Protein AF-A0A6M4B1W9-F1 (afdb_monomer_lite)

Sequence (203 aa):
MKGYKHNLETKNNYSKVRTGRCYKRVKGIIIRPEVSQETIIKLKLHSKSLKIKILGKNSEMIEKFYSIKDVAKFVNISPSSVSKYIKSGKIWNNLYYFKFDSYDIAEDASINLSFPLEGLETNKIKLGDIEGSSPNFNRRADMFEVLAGDKIIYRFKSITKASQYLNISRRTLTMYSKNNKLWKDKFAFNIIKSTHRSTLSSE

Structure (mmCIF, N/CA/C/O backbone):
data_AF-A0A6M4B1W9-F1
#
_entry.id   AF-A0A6M4B1W9-F1
#
loop_
_atom_site.group_PDB
_atom_site.id
_atom_site.type_symbol
_atom_site.label_atom_id
_atom_site.label_alt_id
_atom_site.label_comp_id
_atom_site.label_asym_id
_atom_site.label_entity_id
_atom_site.label_seq_id
_atom_site.pdbx_PDB_ins_code
_atom_site.Cartn_x
_atom_site.Cartn_y
_atom_site.Cartn_z
_atom_site.occupancy
_atom_site.B_iso_or_equiv
_atom_site.auth_seq_id
_atom_site.auth_comp_id
_atom_site.auth_asym_id
_atom_site.auth_atom_id
_atom_site.pdbx_PDB_model_num
ATOM 1 N N . MET A 1 1 ? 32.899 -15.872 36.805 1.00 46.44 1 MET A N 1
ATOM 2 C CA . MET A 1 1 ? 32.485 -16.604 35.584 1.00 46.44 1 MET A CA 1
ATOM 3 C C . MET A 1 1 ? 33.558 -16.417 34.516 1.00 46.44 1 MET A C 1
ATOM 5 O O . MET A 1 1 ? 33.826 -15.281 34.148 1.00 46.44 1 MET A O 1
ATOM 9 N N . LYS A 1 2 ? 34.233 -17.487 34.074 1.00 48.84 2 LYS A N 1
ATOM 10 C CA . LYS A 1 2 ? 35.240 -17.412 32.999 1.00 48.84 2 LYS A CA 1
ATOM 11 C C . LYS A 1 2 ? 34.503 -17.360 31.656 1.00 48.84 2 LYS A C 1
ATOM 13 O O . LYS A 1 2 ? 33.809 -18.310 31.311 1.00 48.84 2 LYS A O 1
ATOM 18 N N . GLY A 1 3 ? 34.597 -16.241 30.940 1.00 54.22 3 GLY A N 1
ATOM 19 C CA . GLY A 1 3 ? 33.988 -16.099 29.616 1.00 54.22 3 GLY A CA 1
ATOM 20 C C . GLY A 1 3 ? 34.593 -17.097 28.626 1.00 54.22 3 GLY A C 1
ATOM 21 O O . GLY A 1 3 ? 35.816 -17.224 28.545 1.00 54.22 3 GLY A O 1
ATOM 22 N N . TYR A 1 4 ? 33.745 -17.810 27.884 1.00 63.59 4 TYR A N 1
ATOM 23 C CA . TYR A 1 4 ? 34.179 -18.718 26.823 1.00 63.59 4 TYR A CA 1
ATOM 24 C C . TYR A 1 4 ? 34.893 -17.921 25.722 1.00 63.59 4 TYR A C 1
ATOM 26 O O . TYR A 1 4 ? 34.292 -17.081 25.051 1.00 63.59 4 TYR A O 1
ATOM 34 N N . LYS A 1 5 ? 36.191 -18.177 25.521 1.00 69.44 5 LYS A N 1
ATOM 35 C CA . LYS A 1 5 ? 36.929 -17.645 24.370 1.00 69.44 5 LYS A CA 1
ATOM 36 C C . LYS A 1 5 ? 36.495 -18.421 23.128 1.00 69.44 5 LYS A C 1
ATOM 38 O O . LYS A 1 5 ? 36.799 -19.601 22.998 1.00 69.44 5 LYS A O 1
ATOM 43 N N . HIS A 1 6 ? 35.777 -17.763 22.221 1.00 67.50 6 HIS A N 1
ATOM 44 C CA . HIS A 1 6 ? 35.416 -18.360 20.936 1.00 67.50 6 HIS A CA 1
ATOM 45 C C . HIS A 1 6 ? 36.663 -18.680 20.103 1.00 67.50 6 HIS A C 1
ATOM 47 O O . HIS A 1 6 ? 37.580 -17.856 20.015 1.00 67.50 6 HIS A O 1
ATOM 53 N N . ASN A 1 7 ? 36.651 -19.853 19.467 1.00 80.25 7 ASN A N 1
ATOM 54 C CA . ASN A 1 7 ? 37.663 -20.287 18.510 1.00 80.25 7 ASN A CA 1
ATOM 55 C C . ASN A 1 7 ? 37.684 -19.341 17.284 1.00 80.25 7 ASN A C 1
ATOM 57 O O . ASN A 1 7 ? 36.689 -18.684 16.955 1.00 80.25 7 ASN A O 1
ATOM 61 N N . LEU A 1 8 ? 38.835 -19.251 16.617 1.00 73.06 8 LEU A N 1
ATOM 62 C CA . LEU A 1 8 ? 39.083 -18.392 15.458 1.00 73.06 8 LEU A CA 1
ATOM 63 C C . LEU A 1 8 ? 38.087 -18.674 14.318 1.00 73.06 8 LEU A C 1
ATOM 65 O O . LEU A 1 8 ? 37.555 -17.747 13.709 1.00 73.06 8 LEU A O 1
ATOM 69 N N . GLU A 1 9 ? 37.754 -19.947 14.101 1.00 69.44 9 GLU A N 1
ATOM 70 C CA . GLU A 1 9 ? 36.729 -20.379 13.142 1.00 69.44 9 GLU A CA 1
ATOM 71 C C . GLU A 1 9 ? 35.339 -19.833 13.469 1.00 69.44 9 GLU A C 1
ATOM 73 O O . GLU A 1 9 ? 34.629 -19.339 12.592 1.00 69.44 9 GLU A O 1
ATOM 78 N N . THR A 1 10 ? 34.950 -19.857 14.745 1.00 70.12 10 THR A N 1
ATOM 79 C CA . THR A 1 10 ? 33.640 -19.357 15.171 1.00 70.12 10 THR A CA 1
ATOM 80 C C . THR A 1 10 ? 33.564 -17.845 14.983 1.00 70.12 10 THR A C 1
ATOM 82 O O . THR A 1 10 ? 32.562 -17.347 14.474 1.00 70.12 10 THR A O 1
ATOM 85 N N . LYS A 1 11 ? 34.641 -17.108 15.295 1.00 69.38 11 LYS A N 1
ATOM 86 C CA . LYS A 1 11 ? 34.734 -15.663 15.010 1.00 69.38 11 LYS A CA 1
ATOM 87 C C . LYS A 1 11 ? 34.577 -15.353 13.517 1.00 69.38 11 LYS A C 1
ATOM 89 O O . LYS A 1 11 ? 33.840 -14.429 13.171 1.00 69.38 11 LYS A O 1
ATOM 94 N N . ASN A 1 12 ? 35.209 -16.141 12.646 1.00 62.69 12 ASN A N 1
ATOM 95 C CA . ASN A 1 12 ? 35.109 -15.983 11.192 1.00 62.69 12 ASN A CA 1
ATOM 96 C C . ASN A 1 12 ? 33.717 -16.319 10.640 1.00 62.69 12 ASN A C 1
ATOM 98 O O . ASN A 1 12 ? 33.284 -15.727 9.653 1.00 62.69 12 ASN A O 1
ATOM 102 N N . ASN A 1 13 ? 32.986 -17.234 11.271 1.00 61.91 13 ASN A N 1
ATOM 103 C CA . ASN A 1 13 ? 31.612 -17.530 10.871 1.00 61.91 13 ASN A CA 1
ATOM 104 C C . ASN A 1 13 ? 30.634 -16.450 11.356 1.00 61.91 13 ASN A C 1
ATOM 106 O O . ASN A 1 13 ? 29.774 -16.022 10.589 1.00 61.91 13 ASN A O 1
ATOM 110 N N . TYR A 1 14 ? 30.807 -15.907 12.565 1.00 57.09 14 TYR A N 1
ATOM 111 C CA . TYR A 1 14 ? 29.973 -14.797 13.046 1.00 57.09 14 TYR A CA 1
ATOM 112 C C . TYR A 1 14 ? 30.167 -13.496 12.254 1.00 57.09 14 TYR A C 1
ATOM 114 O O . TYR A 1 14 ? 29.205 -12.742 12.082 1.00 57.09 14 TYR A O 1
ATOM 122 N N . SER A 1 15 ? 31.370 -13.231 11.731 1.00 57.31 15 SER A N 1
ATOM 123 C CA . SER A 1 15 ? 31.602 -12.067 10.864 1.00 57.31 15 SER A CA 1
ATOM 124 C C . SER A 1 15 ? 30.871 -12.187 9.521 1.00 57.31 15 SER A C 1
ATOM 126 O O . SER A 1 15 ? 30.389 -11.180 9.003 1.00 57.31 15 SER A O 1
ATOM 128 N N . LYS A 1 16 ? 30.689 -13.411 9.004 1.00 55.75 16 LYS A N 1
ATOM 129 C CA . LYS A 1 16 ? 29.913 -13.681 7.781 1.00 55.75 16 LYS A CA 1
ATOM 130 C C . LYS A 1 16 ? 28.399 -13.571 7.983 1.00 55.75 16 LYS A C 1
ATOM 132 O O . LYS A 1 16 ? 27.696 -13.243 7.037 1.00 55.75 16 LYS A O 1
ATOM 137 N N . VAL A 1 17 ? 27.886 -13.807 9.195 1.00 52.00 17 VAL A N 1
ATOM 138 C CA . VAL A 1 17 ? 26.434 -13.772 9.481 1.00 52.00 17 VAL A CA 1
ATOM 139 C C . VAL A 1 17 ? 25.912 -12.343 9.717 1.00 52.00 17 VAL A C 1
ATOM 141 O O . VAL A 1 17 ? 24.717 -12.085 9.584 1.00 52.00 17 VAL A O 1
ATOM 144 N N . ARG A 1 18 ? 26.790 -11.370 10.010 1.00 46.97 18 ARG A N 1
ATOM 145 C CA . ARG A 1 18 ? 26.401 -9.970 10.283 1.00 46.97 18 ARG A CA 1
ATOM 146 C C . ARG A 1 18 ? 26.340 -9.047 9.066 1.00 46.97 18 ARG A C 1
ATOM 148 O O . ARG A 1 18 ? 26.056 -7.861 9.222 1.00 46.97 18 ARG A O 1
ATOM 155 N N . THR A 1 19 ? 26.524 -9.557 7.857 1.00 50.38 19 THR A N 1
ATOM 156 C CA . THR A 1 19 ? 26.236 -8.810 6.628 1.00 50.38 19 THR A CA 1
ATOM 157 C C . THR A 1 19 ? 24.755 -8.934 6.270 1.00 50.38 19 THR A C 1
ATOM 159 O O . THR A 1 19 ? 24.367 -9.494 5.246 1.00 50.38 19 THR A O 1
ATOM 162 N N . GLY A 1 20 ? 23.886 -8.380 7.122 1.00 53.16 20 GLY A N 1
ATOM 163 C CA . GLY A 1 20 ? 22.511 -8.092 6.716 1.00 53.16 20 GLY A CA 1
ATOM 164 C C . GLY A 1 20 ? 22.541 -7.279 5.419 1.00 53.16 20 GLY A C 1
ATOM 165 O O . GLY A 1 20 ? 23.278 -6.301 5.358 1.00 53.16 20 GLY A O 1
ATOM 166 N N . ARG A 1 21 ? 21.817 -7.738 4.382 1.00 50.84 21 ARG A N 1
ATOM 167 C CA . ARG A 1 21 ? 21.644 -7.123 3.042 1.00 50.84 21 ARG A CA 1
ATOM 168 C C . ARG A 1 21 ? 22.589 -5.936 2.785 1.00 50.84 21 ARG A C 1
ATOM 170 O O . ARG A 1 21 ? 22.203 -4.780 2.940 1.00 50.84 21 ARG A O 1
ATOM 177 N N . CYS A 1 22 ? 23.841 -6.240 2.438 1.00 45.69 22 CYS A N 1
ATOM 178 C CA . CYS A 1 22 ? 24.885 -5.241 2.241 1.00 45.69 22 CYS A CA 1
ATOM 179 C C . CYS A 1 22 ? 24.486 -4.161 1.228 1.00 45.69 22 CYS A C 1
ATOM 181 O O . CYS A 1 22 ? 24.201 -4.439 0.063 1.00 45.69 22 CYS A O 1
ATOM 183 N N . TYR A 1 23 ? 24.592 -2.916 1.681 1.00 47.88 23 TYR A N 1
ATOM 184 C CA . TYR A 1 23 ? 24.805 -1.730 0.867 1.00 47.88 23 TYR A CA 1
ATOM 185 C C . TYR A 1 23 ? 25.977 -1.983 -0.092 1.00 47.88 23 TYR A C 1
ATOM 187 O O . TYR A 1 23 ? 27.114 -2.173 0.346 1.00 47.88 23 TYR A O 1
ATOM 195 N N . LYS A 1 24 ? 25.741 -1.974 -1.408 1.00 47.16 24 LYS A N 1
ATOM 196 C CA . LYS A 1 24 ? 26.849 -1.838 -2.360 1.00 47.16 24 LYS A CA 1
ATOM 197 C C . LYS A 1 24 ? 27.358 -0.403 -2.246 1.00 47.16 24 LYS A C 1
ATOM 199 O O . LYS A 1 24 ? 26.687 0.520 -2.695 1.00 47.16 24 LYS A O 1
ATOM 204 N N . ARG A 1 25 ? 28.541 -0.210 -1.654 1.00 41.50 25 ARG A N 1
ATOM 205 C CA . ARG A 1 25 ? 29.296 1.043 -1.792 1.00 41.50 25 ARG A CA 1
ATOM 206 C C . ARG A 1 25 ? 29.756 1.155 -3.245 1.00 41.50 25 ARG A C 1
ATOM 208 O O . ARG A 1 25 ? 30.835 0.696 -3.600 1.00 41.50 25 ARG A O 1
ATOM 215 N N . VAL A 1 26 ? 28.923 1.741 -4.094 1.00 49.69 26 VAL A N 1
ATOM 216 C CA . VAL A 1 26 ? 29.373 2.283 -5.377 1.00 49.69 26 VAL A CA 1
ATOM 217 C C . VAL A 1 26 ? 29.906 3.678 -5.062 1.00 49.69 26 VAL A C 1
ATOM 219 O O . VAL A 1 26 ? 29.171 4.477 -4.492 1.00 49.69 26 VAL A O 1
ATOM 222 N N . LYS A 1 27 ? 31.203 3.911 -5.317 1.00 45.44 27 LYS A N 1
ATOM 223 C CA . LYS A 1 27 ? 31.963 5.169 -5.133 1.00 45.44 27 LYS A CA 1
ATOM 224 C C . LYS A 1 27 ? 31.128 6.356 -4.601 1.00 45.44 27 LYS A C 1
ATOM 226 O O . LYS A 1 27 ? 30.523 7.085 -5.375 1.00 45.44 27 LYS A O 1
ATOM 231 N N . GLY A 1 28 ? 31.092 6.526 -3.277 1.00 53.75 28 GLY A N 1
ATOM 232 C CA . GLY A 1 28 ? 30.530 7.714 -2.614 1.00 53.75 28 GLY A CA 1
ATOM 233 C C . GLY A 1 28 ? 29.003 7.796 -2.478 1.00 53.75 28 GLY A C 1
ATOM 234 O O . GLY A 1 28 ? 28.532 8.654 -1.739 1.00 53.75 28 GLY A O 1
ATOM 235 N N . ILE A 1 29 ? 28.219 6.909 -3.099 1.00 43.78 29 ILE A N 1
ATOM 236 C CA . ILE A 1 29 ? 26.750 6.963 -3.036 1.00 43.78 29 ILE A CA 1
ATOM 237 C C . ILE A 1 29 ? 26.233 5.805 -2.179 1.00 43.78 29 ILE A C 1
ATOM 239 O O . ILE A 1 29 ? 26.306 4.632 -2.554 1.00 43.78 29 ILE A O 1
ATOM 243 N N . ILE A 1 30 ? 25.697 6.131 -1.002 1.00 46.19 30 ILE A N 1
ATOM 244 C CA . ILE A 1 30 ? 24.990 5.168 -0.152 1.00 46.19 30 ILE A CA 1
ATOM 245 C C . ILE A 1 30 ? 23.597 4.961 -0.754 1.00 46.19 30 ILE A C 1
ATOM 247 O O . ILE A 1 30 ? 22.664 5.705 -0.460 1.00 46.19 30 ILE A O 1
ATOM 251 N N . ILE A 1 31 ? 23.449 3.945 -1.606 1.00 50.09 31 ILE A N 1
ATOM 252 C CA . ILE A 1 31 ? 22.136 3.539 -2.119 1.00 50.09 31 ILE A CA 1
ATOM 253 C C . ILE A 1 31 ? 21.409 2.806 -0.988 1.00 50.09 31 ILE A C 1
ATOM 255 O O . ILE A 1 31 ? 21.778 1.686 -0.624 1.00 50.09 31 ILE A O 1
ATOM 259 N N . ARG A 1 32 ? 20.397 3.451 -0.398 1.00 52.78 32 ARG A N 1
ATOM 260 C CA . ARG A 1 32 ? 19.503 2.797 0.565 1.00 52.78 32 ARG A CA 1
ATOM 261 C C . ARG A 1 32 ? 18.548 1.876 -0.204 1.00 52.78 32 ARG A C 1
ATOM 263 O O . ARG A 1 32 ? 18.013 2.309 -1.223 1.00 52.78 32 ARG A O 1
ATOM 270 N N . PRO A 1 33 ? 18.336 0.625 0.238 1.00 63.62 33 PRO A N 1
ATOM 271 C CA . PRO A 1 33 ? 17.306 -0.219 -0.352 1.00 63.62 33 PRO A CA 1
ATOM 272 C C . PRO A 1 33 ? 15.931 0.428 -0.159 1.00 63.62 33 PRO A C 1
ATOM 274 O O . PRO A 1 33 ? 15.704 1.129 0.830 1.00 63.62 33 PRO A O 1
ATOM 277 N N . GLU A 1 34 ? 15.016 0.168 -1.090 1.00 69.62 34 GLU A N 1
ATOM 278 C CA . GLU A 1 34 ? 13.625 0.594 -0.956 1.00 69.62 34 GLU A CA 1
ATOM 279 C C . GLU A 1 34 ? 13.035 0.046 0.350 1.00 69.62 34 GLU A C 1
ATOM 281 O O . GLU A 1 34 ? 13.163 -1.139 0.682 1.00 69.62 34 GLU A O 1
ATOM 286 N N . VAL A 1 35 ? 12.428 0.939 1.131 1.00 71.38 35 VAL A N 1
ATOM 287 C CA . VAL A 1 35 ? 11.809 0.591 2.409 1.00 71.38 35 VAL A CA 1
ATOM 288 C C . VAL A 1 35 ? 10.526 -0.180 2.111 1.00 71.38 35 VAL A C 1
ATOM 290 O O . VAL A 1 35 ? 9.661 0.312 1.391 1.00 71.38 35 VAL A O 1
ATOM 293 N N . SER A 1 36 ? 10.385 -1.390 2.659 1.00 71.81 36 SER A N 1
ATOM 294 C CA . SER A 1 36 ? 9.178 -2.193 2.429 1.00 71.81 36 SER A CA 1
ATOM 295 C C . SER A 1 36 ? 7.922 -1.476 2.942 1.00 71.81 36 SER A C 1
ATOM 297 O O . SER A 1 36 ? 7.974 -0.788 3.967 1.00 71.81 36 SER A O 1
ATOM 299 N N . GLN A 1 37 ? 6.778 -1.673 2.278 1.00 63.00 37 GLN A N 1
ATOM 300 C CA . GLN A 1 37 ? 5.497 -1.093 2.710 1.00 63.00 37 GLN A CA 1
ATOM 301 C C . GLN A 1 37 ? 5.159 -1.468 4.162 1.00 63.00 37 GLN A C 1
ATOM 303 O O . GLN A 1 37 ? 4.707 -0.625 4.934 1.00 63.00 37 GLN A O 1
ATOM 308 N N . GLU A 1 38 ? 5.470 -2.697 4.578 1.00 60.50 38 GLU A N 1
ATOM 309 C CA . GLU A 1 38 ? 5.307 -3.145 5.964 1.00 60.50 38 GLU A CA 1
ATOM 310 C C . GLU A 1 38 ? 6.158 -2.339 6.951 1.00 60.50 38 GLU A C 1
ATOM 312 O O . GLU A 1 38 ? 5.703 -2.017 8.049 1.00 60.50 38 GLU A O 1
ATOM 317 N N . THR A 1 39 ? 7.396 -2.004 6.577 1.00 67.94 39 THR A N 1
ATOM 318 C CA . THR A 1 39 ? 8.291 -1.176 7.396 1.00 67.94 39 THR A CA 1
ATOM 319 C C . THR A 1 39 ? 7.763 0.249 7.504 1.00 67.94 39 THR A C 1
ATOM 321 O O . THR A 1 39 ? 7.771 0.807 8.598 1.00 67.94 39 THR A O 1
ATOM 324 N N . ILE A 1 40 ? 7.247 0.815 6.409 1.00 67.62 40 ILE A N 1
ATOM 325 C CA . ILE A 1 40 ? 6.610 2.139 6.416 1.00 67.62 40 ILE A CA 1
ATOM 326 C C . ILE A 1 40 ? 5.399 2.129 7.354 1.00 67.62 40 ILE A C 1
ATOM 328 O O . ILE A 1 40 ? 5.278 3.012 8.197 1.00 67.62 40 ILE A O 1
ATOM 332 N N . ILE A 1 41 ? 4.543 1.106 7.274 1.00 63.44 41 ILE A N 1
ATOM 333 C CA . ILE A 1 41 ? 3.383 0.955 8.163 1.00 63.44 41 ILE A CA 1
ATOM 334 C C . ILE A 1 41 ? 3.833 0.818 9.622 1.00 63.44 41 ILE A C 1
ATOM 336 O O . ILE A 1 41 ? 3.288 1.500 10.481 1.00 63.44 41 ILE A O 1
ATOM 340 N N . LYS A 1 42 ? 4.847 -0.003 9.923 1.00 66.19 42 LYS A N 1
ATOM 341 C CA . LYS A 1 42 ? 5.395 -0.141 11.286 1.00 66.19 42 LYS A CA 1
ATOM 342 C C . LYS A 1 42 ? 5.950 1.181 11.823 1.00 66.19 42 LYS A C 1
ATOM 344 O O . LYS A 1 42 ? 5.650 1.536 12.956 1.00 66.19 42 LYS A O 1
ATOM 349 N N . LEU A 1 43 ? 6.715 1.925 11.025 1.00 66.94 43 LEU A N 1
ATOM 350 C CA . LEU A 1 43 ? 7.246 3.236 11.418 1.00 66.94 43 LEU A CA 1
ATOM 351 C C . LEU A 1 43 ? 6.125 4.256 11.635 1.00 66.94 43 LEU A C 1
ATOM 353 O O . LEU A 1 43 ? 6.137 4.964 12.639 1.00 66.94 43 LEU A O 1
ATOM 357 N N . LYS A 1 44 ? 5.119 4.277 10.751 1.00 66.00 44 LYS A N 1
ATOM 358 C CA . LYS A 1 44 ? 3.924 5.112 10.915 1.00 66.00 44 LYS A CA 1
ATOM 359 C C . LYS A 1 44 ? 3.170 4.743 12.194 1.00 66.00 44 LYS A C 1
ATOM 361 O O . LYS A 1 44 ? 2.835 5.640 12.954 1.00 66.00 44 LYS A O 1
ATOM 366 N N . LEU A 1 45 ? 3.005 3.453 12.503 1.00 62.75 45 LEU A N 1
ATOM 367 C CA . LEU A 1 45 ? 2.387 2.969 13.750 1.00 62.75 45 LEU A CA 1
ATOM 368 C C . LEU A 1 45 ? 3.091 3.457 15.026 1.00 62.75 45 LEU A C 1
ATOM 370 O O . LEU A 1 45 ? 2.448 3.561 16.067 1.00 62.75 45 LEU A O 1
ATOM 374 N N . HIS A 1 46 ? 4.389 3.760 14.951 1.00 62.16 46 HIS A N 1
ATOM 375 C CA . HIS A 1 46 ? 5.167 4.313 16.061 1.00 62.16 46 HIS A CA 1
ATOM 376 C C . HIS A 1 46 ? 5.219 5.849 16.080 1.00 62.16 46 HIS A C 1
ATOM 378 O O . HIS A 1 46 ? 5.705 6.424 17.055 1.00 62.16 46 HIS A O 1
ATOM 384 N N . SER A 1 47 ? 4.730 6.525 15.036 1.00 65.94 47 SER A N 1
ATOM 385 C CA . SER A 1 47 ? 4.671 7.985 15.003 1.00 65.94 47 SER A CA 1
ATOM 386 C C . SER A 1 47 ? 3.564 8.495 15.933 1.00 65.94 47 SER A C 1
ATOM 388 O O . SER A 1 47 ? 2.432 8.015 15.904 1.00 65.94 47 SER A O 1
ATOM 390 N N . LYS A 1 48 ? 3.896 9.471 16.788 1.00 63.22 48 LYS A N 1
ATOM 391 C CA . LYS A 1 48 ? 2.990 10.040 17.810 1.00 63.22 48 LYS A CA 1
ATOM 392 C C . LYS A 1 48 ? 1.784 10.793 17.220 1.00 63.22 48 LYS A C 1
ATOM 394 O O . LYS A 1 48 ? 0.938 11.263 17.969 1.00 63.22 48 LYS A O 1
ATOM 399 N N . SER A 1 49 ? 1.723 10.944 15.899 1.00 68.50 49 SER A N 1
ATOM 400 C CA . SER A 1 49 ? 0.680 11.678 15.181 1.00 68.50 49 SER A CA 1
ATOM 401 C C . SER A 1 49 ? -0.521 10.818 14.786 1.00 68.50 49 SER A C 1
ATOM 403 O O . SER A 1 49 ? -1.508 11.357 14.287 1.00 68.50 49 SER A O 1
ATOM 405 N N . LEU A 1 50 ? -0.484 9.497 15.002 1.00 74.69 50 LEU A N 1
ATOM 406 C CA . LEU A 1 50 ? -1.611 8.636 14.654 1.00 74.69 50 LEU A CA 1
ATOM 407 C C . LEU A 1 50 ? -2.780 8.819 15.617 1.00 74.69 50 LEU A C 1
ATOM 409 O O . LEU A 1 50 ? -2.778 8.318 16.740 1.00 74.69 50 LEU A O 1
ATOM 413 N N . LYS A 1 51 ? -3.825 9.479 15.126 1.00 88.12 51 LYS A N 1
ATOM 414 C CA . LYS A 1 51 ? -5.102 9.576 15.823 1.00 88.12 51 LYS A CA 1
ATOM 415 C C . LYS A 1 51 ? -5.959 8.352 15.480 1.00 88.12 51 LYS A C 1
ATOM 417 O O . LYS A 1 51 ? -6.065 7.960 14.318 1.00 88.12 51 LYS A O 1
ATOM 422 N N . ILE A 1 52 ? -6.564 7.732 16.484 1.00 90.38 52 ILE A N 1
ATOM 423 C CA . ILE A 1 52 ? -7.436 6.559 16.356 1.00 90.38 52 ILE A CA 1
ATOM 424 C C . ILE A 1 52 ? -8.833 6.975 16.790 1.00 90.38 52 ILE A C 1
ATOM 426 O O . ILE A 1 52 ? -9.001 7.531 17.871 1.00 90.38 52 ILE A O 1
ATOM 430 N N . LYS A 1 53 ? -9.826 6.702 15.950 1.00 93.69 53 LYS A N 1
ATOM 431 C CA . LYS A 1 53 ? -11.242 6.916 16.244 1.00 93.69 53 LYS A CA 1
ATOM 432 C C . LYS A 1 53 ? -11.872 5.591 16.661 1.00 93.69 53 LYS A C 1
ATOM 434 O O . LYS A 1 53 ? -11.676 4.573 15.988 1.00 93.69 53 LYS A O 1
ATOM 439 N N . ILE A 1 54 ? -12.627 5.623 17.753 1.00 94.50 54 ILE A N 1
ATOM 440 C CA . ILE A 1 54 ? -13.543 4.554 18.140 1.00 94.50 54 ILE A CA 1
ATOM 441 C C . ILE A 1 54 ? -14.922 4.924 17.602 1.00 94.50 54 ILE A C 1
ATOM 443 O O . ILE A 1 54 ? -15.440 6.006 17.876 1.00 94.50 54 ILE A O 1
ATOM 447 N N . LEU A 1 55 ? -15.489 4.024 16.810 1.00 93.81 55 LEU A N 1
ATOM 448 C CA . LEU A 1 55 ? -16.810 4.153 16.216 1.00 93.81 55 LEU A CA 1
ATOM 449 C C . LEU A 1 55 ? -17.745 3.134 16.873 1.00 93.81 55 LEU A C 1
ATOM 451 O O . LEU A 1 55 ? -17.339 1.998 17.130 1.00 93.81 55 LEU A O 1
ATOM 455 N N . GLY A 1 56 ? -18.982 3.532 17.146 1.00 92.25 56 GLY A N 1
ATOM 456 C CA . GLY A 1 56 ? -20.036 2.612 17.563 1.00 92.25 56 GLY A CA 1
ATOM 457 C C . GLY A 1 56 ? -20.539 1.755 16.401 1.00 92.25 56 GLY A C 1
ATOM 458 O O . GLY A 1 56 ? -20.154 1.944 15.245 1.00 92.25 56 GLY A O 1
ATOM 459 N N . LYS A 1 57 ? -21.463 0.834 16.691 1.00 90.12 57 LYS A N 1
ATOM 460 C CA . LYS A 1 57 ? -22.113 -0.020 15.679 1.00 90.12 57 LYS A CA 1
ATOM 461 C C . LYS A 1 57 ? -22.779 0.779 14.548 1.00 90.12 57 LYS A C 1
ATOM 463 O O . LYS A 1 57 ? -22.734 0.353 13.399 1.00 90.12 57 LYS A O 1
ATOM 468 N N . ASN A 1 58 ? -23.327 1.952 14.862 1.00 90.69 58 ASN A N 1
ATOM 469 C CA . ASN A 1 58 ? -23.976 2.843 13.894 1.00 90.69 58 ASN A CA 1
ATOM 470 C C . ASN A 1 58 ? -22.981 3.735 13.128 1.00 90.69 58 ASN A C 1
ATOM 472 O O . ASN A 1 58 ? -23.393 4.642 12.417 1.00 90.69 58 ASN A O 1
ATOM 476 N N . SER A 1 59 ? -21.670 3.503 13.264 1.00 86.56 59 SER A N 1
ATOM 477 C CA . SER A 1 59 ? -20.609 4.372 12.724 1.00 86.56 59 SER A CA 1
ATOM 478 C C . SER A 1 59 ? -20.569 5.785 13.321 1.00 86.56 59 SER A C 1
ATOM 480 O O . SER A 1 59 ? -19.903 6.668 12.782 1.00 86.56 59 SER A O 1
ATOM 482 N N . GLU A 1 60 ? -21.228 6.003 14.455 1.00 92.00 60 GLU A N 1
ATOM 483 C CA . GLU A 1 60 ? -21.124 7.238 15.230 1.00 92.00 60 GLU A CA 1
ATOM 484 C C . GLU A 1 60 ? -19.775 7.288 15.953 1.00 92.00 60 GLU A C 1
ATOM 486 O O . GLU A 1 60 ? -19.310 6.284 16.502 1.00 92.00 60 GLU A O 1
ATOM 491 N N . MET A 1 61 ? -19.117 8.448 15.931 1.00 94.00 61 MET A N 1
ATOM 492 C CA . MET A 1 61 ? -17.853 8.641 16.638 1.00 94.00 61 MET A CA 1
ATOM 493 C C . MET A 1 61 ? -18.120 8.719 18.134 1.00 94.00 61 MET A C 1
ATOM 495 O O . MET A 1 61 ? -18.818 9.617 18.586 1.00 94.00 61 MET A O 1
ATOM 499 N N . ILE A 1 62 ? -17.530 7.791 18.882 1.00 94.31 62 ILE A N 1
ATOM 500 C CA . ILE A 1 62 ? -17.621 7.771 20.341 1.00 94.31 62 ILE A CA 1
ATOM 501 C C . ILE A 1 62 ? -16.511 8.648 20.905 1.00 94.31 62 ILE A C 1
ATOM 503 O O . ILE A 1 62 ? -16.766 9.606 21.622 1.00 94.31 62 ILE A O 1
ATOM 507 N N . GLU A 1 63 ? -15.264 8.340 20.541 1.00 94.06 63 GLU A N 1
ATOM 508 C CA . GLU A 1 63 ? -14.106 9.036 21.092 1.00 94.06 63 GLU A CA 1
ATOM 509 C C . GLU A 1 63 ? -12.881 8.910 20.178 1.00 94.06 63 GLU A C 1
ATOM 511 O O . GLU A 1 63 ? -12.814 8.065 19.273 1.00 94.06 63 GLU A O 1
ATOM 516 N N . LYS A 1 64 ? -11.896 9.781 20.406 1.00 93.75 64 LYS A N 1
ATOM 517 C CA . LYS A 1 64 ? -10.669 9.878 19.623 1.00 93.75 64 LYS A CA 1
ATOM 518 C C . LYS A 1 64 ? -9.449 9.894 20.534 1.00 93.75 64 LYS A C 1
ATOM 520 O O . LYS A 1 64 ? -9.359 10.694 21.455 1.00 93.75 64 LYS A O 1
ATOM 525 N N . PHE A 1 65 ? -8.471 9.062 20.205 1.00 92.50 65 PHE A N 1
ATOM 526 C CA . PHE A 1 65 ? -7.256 8.868 20.988 1.00 92.50 65 PHE A CA 1
ATOM 527 C C . PHE A 1 65 ? -6.008 9.119 20.145 1.00 92.50 65 PHE A C 1
ATOM 529 O O . PHE A 1 65 ? -6.028 8.961 18.927 1.00 92.50 65 PHE A O 1
ATOM 536 N N . TYR A 1 66 ? -4.897 9.456 20.800 1.00 89.19 66 TYR A N 1
ATOM 537 C CA . TYR A 1 66 ? -3.595 9.687 20.155 1.00 89.19 66 TYR A CA 1
ATOM 538 C C . TYR A 1 66 ? -2.669 8.463 20.202 1.00 89.19 66 TYR A C 1
ATOM 540 O O . TYR A 1 66 ? -1.537 8.504 19.725 1.00 89.19 66 TYR A O 1
ATOM 548 N N . SER A 1 67 ? -3.120 7.367 20.816 1.00 87.69 67 SER A N 1
ATOM 549 C CA . SER A 1 67 ? -2.309 6.172 21.022 1.00 87.69 67 SER A CA 1
ATOM 550 C C . SER A 1 67 ? -3.169 4.920 21.103 1.00 87.69 67 SER A C 1
ATOM 552 O O . SER A 1 67 ? -4.216 4.902 21.749 1.00 87.69 67 SER A O 1
ATOM 554 N N . ILE A 1 68 ? -2.665 3.822 20.529 1.00 90.31 68 ILE A N 1
ATOM 555 C CA . ILE A 1 68 ? -3.260 2.483 20.671 1.00 90.31 68 ILE A CA 1
ATOM 556 C C . ILE A 1 68 ? -3.350 2.088 22.151 1.00 90.31 68 ILE A C 1
ATOM 558 O O . ILE A 1 68 ? -4.279 1.390 22.544 1.00 90.31 68 ILE A O 1
ATOM 562 N N . LYS A 1 69 ? -2.396 2.531 22.983 1.00 91.62 69 LYS A N 1
ATOM 563 C CA . LYS A 1 69 ? -2.393 2.217 24.418 1.00 91.62 69 LYS A CA 1
ATOM 564 C C . LYS A 1 69 ? -3.565 2.862 25.154 1.00 91.62 69 LYS A C 1
ATOM 566 O O . LYS A 1 69 ? -4.078 2.252 26.084 1.00 91.62 69 LYS A O 1
ATOM 571 N N . ASP A 1 70 ? -3.985 4.050 24.738 1.00 92.69 70 ASP A N 1
ATOM 572 C CA . ASP A 1 70 ? -5.075 4.764 25.405 1.00 92.69 70 ASP A CA 1
ATOM 573 C C . ASP A 1 70 ? -6.420 4.145 25.014 1.00 92.69 70 ASP A C 1
ATOM 575 O O . ASP A 1 70 ? -7.225 3.838 25.886 1.00 92.69 70 ASP A O 1
ATOM 579 N N . VAL A 1 71 ? -6.583 3.791 23.733 1.00 93.94 71 VAL A N 1
ATOM 580 C CA . VAL A 1 71 ? -7.713 2.976 23.244 1.00 93.94 71 VAL A CA 1
ATOM 581 C C . VAL A 1 71 ? -7.803 1.647 23.997 1.00 93.94 71 VAL A C 1
ATOM 583 O O . VAL A 1 71 ? -8.868 1.241 24.448 1.00 93.94 71 VAL A O 1
ATOM 586 N N . ALA A 1 72 ? -6.669 0.959 24.143 1.00 94.56 72 ALA A N 1
ATOM 587 C CA . ALA A 1 72 ? -6.575 -0.319 24.839 1.00 94.56 72 ALA A CA 1
ATOM 588 C C . ALA A 1 72 ? -7.022 -0.216 26.305 1.00 94.56 72 ALA A C 1
ATOM 590 O O . ALA A 1 72 ? -7.752 -1.081 26.780 1.00 94.56 72 ALA A O 1
ATOM 591 N N . LYS A 1 73 ? -6.627 0.860 26.999 1.00 95.75 73 LYS A N 1
ATOM 592 C CA . LYS A 1 73 ? -7.061 1.141 28.372 1.00 95.75 73 LYS A CA 1
ATOM 593 C C . LYS A 1 73 ? -8.552 1.451 28.449 1.00 95.75 73 LYS A C 1
ATOM 595 O O . LYS A 1 73 ? -9.222 0.884 29.301 1.00 95.75 73 LYS A O 1
ATOM 600 N N . PHE A 1 74 ? -9.062 2.296 27.552 1.00 95.19 74 PHE A N 1
ATOM 601 C CA . PHE A 1 74 ? -10.478 2.672 27.514 1.00 95.19 74 PHE A CA 1
ATOM 602 C C . PHE A 1 74 ? -11.391 1.452 27.337 1.00 95.19 74 PHE A C 1
ATOM 604 O O . PHE A 1 74 ? -12.401 1.308 28.014 1.00 95.19 74 PHE A O 1
ATOM 611 N N . VAL A 1 75 ? -10.989 0.533 26.459 1.00 93.94 75 VAL A N 1
ATOM 612 C CA . VAL A 1 75 ? -11.776 -0.651 26.093 1.00 93.94 75 VAL A CA 1
ATOM 613 C C . VAL A 1 75 ? -11.421 -1.892 26.933 1.00 93.94 75 VAL A C 1
ATOM 615 O O . VAL A 1 75 ? -12.027 -2.951 26.793 1.00 93.94 75 VAL A O 1
ATOM 618 N N . ASN A 1 76 ? -10.437 -1.772 27.825 1.00 95.44 76 ASN A N 1
ATOM 619 C CA . ASN A 1 76 ? -9.895 -2.858 28.640 1.00 95.44 76 ASN A CA 1
ATOM 620 C C . ASN A 1 76 ? -9.470 -4.101 27.824 1.00 95.44 76 ASN A C 1
ATOM 622 O O . ASN A 1 76 ? -9.798 -5.243 28.146 1.00 95.44 76 ASN A O 1
ATOM 626 N N . ILE A 1 77 ? -8.725 -3.880 26.738 1.00 95.31 77 ILE A N 1
ATOM 627 C CA . ILE A 1 77 ? -8.136 -4.942 25.909 1.00 95.31 77 ILE A CA 1
ATOM 628 C C . ILE A 1 77 ? -6.650 -4.700 25.680 1.00 95.31 77 ILE A C 1
ATOM 630 O O . ILE A 1 77 ? -6.146 -3.597 25.848 1.00 95.31 77 ILE A O 1
ATOM 634 N N . SER A 1 78 ? -5.914 -5.730 25.258 1.00 95.75 78 SER A N 1
ATOM 635 C CA . SER A 1 78 ? -4.488 -5.562 24.973 1.00 95.75 78 SER A CA 1
ATOM 636 C C . SER A 1 78 ? -4.246 -4.638 23.756 1.00 95.75 78 SER A C 1
ATOM 638 O O . SER A 1 78 ? -4.988 -4.708 22.767 1.00 95.75 78 SER A O 1
ATOM 640 N N . PRO A 1 79 ? -3.174 -3.819 23.746 1.00 92.44 79 PRO A N 1
ATOM 641 C CA . PRO A 1 79 ? -2.818 -2.993 22.585 1.00 92.44 79 PRO A CA 1
ATOM 642 C C . PRO A 1 79 ? -2.593 -3.802 21.298 1.00 92.44 79 PRO A C 1
ATOM 644 O O . PRO A 1 79 ? -2.874 -3.328 20.195 1.00 92.44 79 PRO A O 1
ATOM 647 N N . SER A 1 80 ? -2.105 -5.041 21.420 1.00 91.75 80 SER A N 1
ATOM 648 C CA . SER A 1 80 ? -1.937 -5.952 20.283 1.00 91.75 80 SER A CA 1
ATOM 649 C C . SER A 1 80 ? -3.285 -6.388 19.706 1.00 91.75 80 SER A C 1
ATOM 651 O O . SER A 1 80 ? -3.432 -6.412 18.482 1.00 91.75 80 SER A O 1
ATOM 653 N N . SER A 1 81 ? -4.287 -6.648 20.555 1.00 93.81 81 SER A N 1
ATOM 654 C CA . SER A 1 81 ? -5.664 -6.907 20.122 1.00 93.81 81 SER A CA 1
ATOM 655 C C . SER A 1 81 ? -6.242 -5.711 19.372 1.00 93.81 81 SER A C 1
ATOM 657 O O . SER A 1 81 ? -6.739 -5.897 18.264 1.00 93.81 81 SER A O 1
ATOM 659 N N . VAL A 1 82 ? -6.112 -4.488 19.903 1.00 93.12 82 VAL A N 1
ATOM 660 C CA . VAL A 1 82 ? -6.560 -3.262 19.210 1.00 93.12 82 VAL A CA 1
ATOM 661 C C . VAL A 1 82 ? -5.929 -3.173 17.819 1.00 93.12 82 VAL A C 1
ATOM 663 O O . VAL A 1 82 ? -6.634 -3.007 16.828 1.00 93.12 82 VAL A O 1
ATOM 666 N N . SER A 1 83 ? -4.609 -3.367 17.709 1.00 89.75 83 SER A N 1
ATOM 667 C CA . SER A 1 83 ? -3.917 -3.354 16.412 1.00 89.75 83 SER A CA 1
ATOM 668 C C . SER A 1 83 ? -4.452 -4.421 15.448 1.00 89.75 83 SER A C 1
ATOM 670 O O . SER A 1 83 ? -4.622 -4.150 14.258 1.00 89.75 83 SER A O 1
ATOM 672 N N . LYS A 1 84 ? -4.756 -5.628 15.944 1.00 89.62 84 LYS A N 1
ATOM 673 C CA . LYS A 1 84 ? -5.352 -6.712 15.149 1.00 89.62 84 LYS A CA 1
ATOM 674 C C . LYS A 1 84 ? -6.764 -6.356 14.672 1.00 89.62 84 LYS A C 1
ATOM 676 O O . LYS A 1 84 ? -7.090 -6.626 13.516 1.00 89.62 84 LYS A O 1
ATOM 681 N N . TYR A 1 85 ? -7.580 -5.726 15.514 1.00 93.38 85 TYR A N 1
ATOM 682 C CA . TYR A 1 85 ? -8.918 -5.269 15.131 1.00 93.38 85 TYR A CA 1
ATOM 683 C C . TYR A 1 85 ? -8.868 -4.134 14.108 1.00 93.38 85 TYR A C 1
ATOM 685 O O . TYR A 1 85 ? -9.550 -4.229 13.094 1.00 93.38 85 TYR A O 1
ATOM 693 N N . ILE A 1 86 ? -7.979 -3.148 14.281 1.00 90.19 86 ILE A N 1
ATOM 694 C CA . ILE A 1 86 ? -7.779 -2.079 13.290 1.00 90.19 86 ILE A CA 1
ATOM 695 C C . ILE A 1 86 ? -7.374 -2.659 11.927 1.00 90.19 86 ILE A C 1
ATOM 697 O O . ILE A 1 86 ? -7.914 -2.266 10.899 1.00 90.19 86 ILE A O 1
ATOM 701 N N . LYS A 1 87 ? -6.439 -3.620 11.903 1.00 84.06 87 LYS A N 1
ATOM 702 C CA . LYS A 1 87 ? -5.988 -4.260 10.654 1.00 84.06 87 LYS A CA 1
ATOM 703 C C . LYS A 1 87 ? -7.065 -5.112 9.991 1.00 84.06 87 LYS A C 1
ATOM 705 O O . LYS A 1 87 ? -7.100 -5.192 8.771 1.00 84.06 87 LYS A O 1
ATOM 710 N N . SER A 1 88 ? -7.882 -5.798 10.787 1.00 87.00 88 SER A N 1
ATOM 711 C CA . SER A 1 88 ? -8.907 -6.707 10.266 1.00 87.00 88 SER A CA 1
ATOM 712 C C . SER A 1 88 ? -10.223 -6.015 9.927 1.00 87.00 88 SER A C 1
ATOM 714 O O . SER A 1 88 ? -11.049 -6.633 9.263 1.00 87.00 88 SER A O 1
ATOM 716 N N . GLY A 1 89 ? -10.443 -4.780 10.392 1.00 85.81 89 GLY A N 1
ATOM 717 C CA . GLY A 1 89 ? -11.723 -4.086 10.237 1.00 85.81 89 GLY A CA 1
ATOM 718 C C . GLY A 1 89 ? -12.887 -4.828 10.904 1.00 85.81 89 GLY A C 1
ATOM 719 O O . GLY A 1 89 ? -14.033 -4.681 10.494 1.00 85.81 89 GLY A O 1
ATOM 720 N N . LYS A 1 90 ? -12.612 -5.680 11.899 1.00 90.06 90 LYS A N 1
ATOM 721 C CA . LYS A 1 90 ? -13.653 -6.422 12.618 1.00 90.06 90 LYS A CA 1
ATOM 722 C C . LYS A 1 90 ? -14.187 -5.604 13.785 1.00 90.06 90 LYS A C 1
ATOM 724 O O . LYS A 1 90 ? -13.433 -4.900 14.455 1.00 90.06 90 LYS A O 1
ATOM 729 N N . ILE A 1 91 ? -15.477 -5.767 14.053 1.00 89.50 91 ILE A N 1
ATOM 730 C CA . ILE A 1 91 ? -16.139 -5.183 15.217 1.00 89.50 91 ILE A CA 1
ATOM 731 C C . ILE A 1 91 ? -15.726 -5.986 16.453 1.00 89.50 91 ILE A C 1
ATOM 733 O O . ILE A 1 91 ? -15.783 -7.217 16.459 1.00 89.50 91 ILE A O 1
ATOM 737 N N . TRP A 1 92 ? -15.295 -5.294 17.501 1.00 90.50 92 TRP A N 1
ATOM 738 C CA . TRP A 1 92 ? -15.009 -5.905 18.790 1.00 90.50 92 TRP A CA 1
ATOM 739 C C . TRP A 1 92 ? -16.275 -5.934 19.646 1.00 90.50 92 TRP A C 1
ATOM 741 O O . TRP A 1 92 ? -16.951 -4.918 19.823 1.00 90.50 92 TRP A O 1
ATOM 751 N N . ASN A 1 93 ? -16.597 -7.127 20.153 1.00 88.69 93 ASN A N 1
ATOM 752 C CA . ASN A 1 93 ? -17.755 -7.401 21.004 1.00 88.69 93 ASN A CA 1
ATOM 753 C C . ASN A 1 93 ? -19.105 -6.914 20.432 1.00 88.69 93 ASN A C 1
ATOM 755 O O . ASN A 1 93 ? -20.000 -6.567 21.188 1.00 88.69 93 ASN A O 1
ATOM 759 N N . ASN A 1 94 ? -19.243 -6.823 19.101 1.00 89.38 94 ASN A N 1
ATOM 760 C CA . ASN A 1 94 ? -20.408 -6.237 18.414 1.00 89.38 94 ASN A CA 1
ATOM 761 C C . ASN A 1 94 ? -20.760 -4.786 18.816 1.00 89.38 94 ASN A C 1
ATOM 763 O O . ASN A 1 94 ? -21.847 -4.311 18.486 1.00 89.38 94 ASN A O 1
ATOM 767 N N . LEU A 1 95 ? -19.845 -4.079 19.485 1.00 87.62 95 LEU A N 1
ATOM 768 C CA . LEU A 1 95 ? -20.072 -2.734 20.019 1.00 87.62 95 LEU A CA 1
ATOM 769 C C . LEU A 1 95 ? -19.191 -1.687 19.338 1.00 87.62 95 LEU A C 1
ATOM 771 O O . LEU A 1 95 ? -19.684 -0.626 18.959 1.00 87.62 95 LEU A O 1
ATOM 775 N N . TYR A 1 96 ? -17.902 -1.996 19.164 1.00 89.81 96 TYR A N 1
ATOM 776 C CA . TYR A 1 96 ? -16.895 -1.003 18.795 1.00 89.81 96 TYR A CA 1
ATOM 777 C C . TYR A 1 96 ? -16.142 -1.378 17.524 1.00 89.81 96 TYR A C 1
ATOM 779 O O . TYR A 1 96 ? -15.731 -2.524 17.331 1.00 89.81 96 TYR A O 1
ATOM 787 N N . TYR A 1 97 ? -15.890 -0.384 16.684 1.00 91.88 97 TYR A N 1
ATOM 788 C CA . TYR A 1 97 ? -15.050 -0.472 15.500 1.00 91.88 97 TYR A CA 1
ATOM 789 C C . TYR A 1 97 ? -13.897 0.533 15.611 1.00 91.88 97 TYR A C 1
ATOM 791 O O . TYR A 1 97 ? -14.099 1.694 15.962 1.00 91.88 97 TYR A O 1
ATOM 799 N N . PHE A 1 98 ? -12.672 0.098 15.313 1.00 92.44 98 PHE A N 1
ATOM 800 C CA . PHE A 1 98 ? -11.471 0.926 15.448 1.00 92.44 98 PHE A CA 1
ATOM 801 C C . PHE A 1 98 ? -10.945 1.341 14.076 1.00 92.44 98 PHE A C 1
ATOM 803 O O . PHE A 1 98 ? -10.667 0.484 13.236 1.00 92.44 98 PHE A O 1
ATOM 810 N N . LYS A 1 99 ? -10.735 2.643 13.857 1.00 90.62 99 LYS A N 1
ATOM 811 C CA . LYS A 1 99 ? -10.190 3.169 12.596 1.00 90.62 99 LYS A CA 1
ATOM 812 C C . LYS A 1 99 ? -9.099 4.199 12.854 1.00 90.62 99 LYS A C 1
ATOM 814 O O . LYS A 1 99 ? -9.210 5.008 13.772 1.00 90.62 99 LYS A O 1
ATOM 819 N N . PHE A 1 100 ? -8.065 4.212 12.018 1.00 88.19 100 PHE A N 1
ATOM 820 C CA . PHE A 1 100 ? -7.159 5.357 11.975 1.00 88.19 100 PHE A CA 1
ATOM 821 C C . PHE A 1 100 ? -7.879 6.565 11.385 1.00 88.19 100 PHE A C 1
ATOM 823 O O . PHE A 1 100 ? -8.625 6.444 10.412 1.00 88.19 100 PHE A O 1
ATOM 830 N N . ASP A 1 101 ? -7.640 7.729 11.974 1.00 83.44 101 ASP A N 1
ATOM 831 C CA . ASP A 1 101 ? -8.076 8.992 11.413 1.00 83.44 101 ASP A CA 1
ATOM 832 C C . ASP A 1 101 ? -7.112 9.382 10.292 1.00 83.44 101 ASP A C 1
ATOM 834 O O . ASP A 1 101 ? -6.041 9.937 10.520 1.00 83.44 101 ASP A O 1
ATOM 838 N N . SER A 1 102 ? -7.447 8.973 9.075 1.00 66.69 102 SER A N 1
ATOM 839 C CA . SER A 1 102 ? -6.562 9.036 7.912 1.00 66.69 102 SER A CA 1
ATOM 840 C C . SER A 1 102 ? -6.470 10.415 7.251 1.00 66.69 102 SER A C 1
ATOM 842 O O . SER A 1 102 ? -5.788 10.523 6.233 1.00 66.69 102 SER A O 1
ATOM 844 N N . TYR A 1 103 ? -7.108 11.449 7.814 1.00 55.88 103 TYR A N 1
ATOM 845 C CA . TYR A 1 103 ? -7.135 12.793 7.224 1.00 55.88 103 TYR A CA 1
ATOM 846 C C . TYR A 1 103 ? -5.736 13.406 7.027 1.00 55.88 103 TYR A C 1
ATOM 848 O O . TYR A 1 103 ? -5.545 14.112 6.052 1.00 55.88 103 TYR A O 1
ATOM 856 N N . ASP A 1 104 ? -4.730 13.033 7.828 1.00 50.97 104 ASP A N 1
ATOM 857 C CA . ASP A 1 104 ? -3.368 13.588 7.691 1.00 50.97 104 ASP A CA 1
ATOM 858 C C . ASP A 1 104 ? -2.398 12.688 6.880 1.00 50.97 104 ASP A C 1
ATOM 860 O O . ASP A 1 104 ? -1.221 13.003 6.744 1.00 50.97 104 ASP A O 1
ATOM 864 N N . ILE A 1 105 ? -2.831 11.514 6.391 1.00 50.81 105 ILE A N 1
ATOM 865 C CA . ILE A 1 105 ? -1.919 10.498 5.801 1.00 50.81 105 ILE A CA 1
ATOM 866 C C . ILE A 1 105 ? -2.312 10.120 4.372 1.00 50.81 105 ILE A C 1
ATOM 868 O O . ILE A 1 105 ? -1.464 9.666 3.599 1.00 50.81 105 ILE A O 1
ATOM 872 N N . ALA A 1 106 ? -3.595 10.249 4.031 1.00 45.81 106 ALA A N 1
ATOM 873 C CA . ALA A 1 106 ? -4.099 9.857 2.726 1.00 45.81 106 ALA A CA 1
ATOM 874 C C . ALA A 1 106 ? -3.785 10.893 1.645 1.00 45.81 106 ALA A C 1
ATOM 876 O O . ALA A 1 106 ? -3.478 10.470 0.537 1.00 45.81 106 ALA A O 1
ATOM 877 N N . GLU A 1 107 ? -3.786 12.196 1.934 1.00 45.09 107 GLU A N 1
ATOM 878 C CA . GLU A 1 107 ? -3.532 13.215 0.905 1.00 45.09 107 GLU A CA 1
ATOM 879 C C . GLU A 1 107 ? -2.101 13.089 0.355 1.00 45.09 107 GLU A C 1
ATOM 881 O O . GLU A 1 107 ? -1.933 12.805 -0.825 1.00 45.09 107 GLU A O 1
ATOM 886 N N . ASP A 1 108 ? -1.066 13.050 1.193 1.00 45.16 108 ASP A N 1
ATOM 887 C CA . ASP A 1 108 ? 0.317 12.979 0.684 1.00 45.16 108 ASP A CA 1
ATOM 888 C C . ASP A 1 108 ? 0.703 11.637 0.031 1.00 45.16 108 ASP A C 1
ATOM 890 O O . ASP A 1 108 ? 1.611 11.575 -0.803 1.00 45.16 108 ASP A O 1
ATOM 894 N N . ALA A 1 109 ? 0.036 10.536 0.398 1.00 46.94 109 ALA A N 1
ATOM 895 C CA . ALA A 1 109 ? 0.319 9.219 -0.178 1.00 46.94 109 ALA A CA 1
ATOM 896 C C . ALA A 1 109 ? -0.514 8.923 -1.434 1.00 46.94 109 ALA A C 1
ATOM 898 O O . ALA A 1 109 ? -0.024 8.245 -2.335 1.00 46.94 109 ALA A O 1
ATOM 899 N N . SER A 1 110 ? -1.754 9.415 -1.509 1.00 43.12 110 SER A N 1
ATOM 900 C CA . SER A 1 110 ? -2.630 9.197 -2.669 1.00 43.12 110 SER A CA 1
ATOM 901 C C . SER A 1 110 ? -2.362 10.174 -3.813 1.00 43.12 110 SER A C 1
ATOM 903 O O . SER A 1 110 ? -2.546 9.788 -4.966 1.00 43.12 110 SER A O 1
ATOM 905 N N . ILE A 1 111 ? -1.815 11.366 -3.536 1.00 41.19 111 ILE A N 1
ATOM 906 C CA . ILE A 1 111 ? -1.475 12.359 -4.571 1.00 41.19 111 ILE A CA 1
ATOM 907 C C . ILE A 1 111 ? -0.382 11.857 -5.543 1.00 41.19 111 ILE A C 1
ATOM 909 O O . ILE A 1 111 ? -0.289 12.353 -6.659 1.00 41.19 111 ILE A O 1
ATOM 913 N N . ASN A 1 112 ? 0.376 10.805 -5.199 1.00 43.78 112 ASN A N 1
ATOM 914 C CA . ASN A 1 112 ? 1.393 10.209 -6.085 1.00 43.78 112 ASN A CA 1
ATOM 915 C C . ASN A 1 112 ? 1.133 8.738 -6.473 1.00 43.78 112 ASN A C 1
ATOM 917 O O . ASN A 1 112 ? 2.015 8.088 -7.036 1.00 43.78 112 ASN A O 1
ATOM 921 N N . LEU A 1 113 ? -0.048 8.187 -6.163 1.00 43.47 113 LEU A N 1
ATOM 922 C CA . LEU A 1 113 ? -0.412 6.796 -6.486 1.00 43.47 113 LEU A CA 1
ATOM 923 C C . LEU A 1 113 ? -1.443 6.673 -7.614 1.00 43.47 113 LEU A C 1
ATOM 925 O O . LEU A 1 113 ? -1.787 5.546 -7.978 1.00 43.47 113 LEU A O 1
ATOM 929 N N . SER A 1 114 ? -1.919 7.783 -8.187 1.00 45.75 114 SER A N 1
ATOM 930 C CA . SER A 1 114 ? -2.733 7.715 -9.397 1.00 45.75 114 SER A CA 1
ATOM 931 C C . SER A 1 114 ? -1.862 7.215 -10.545 1.00 45.75 114 SER A C 1
ATOM 933 O O . SER A 1 114 ? -0.825 7.782 -10.897 1.00 45.75 114 SER A O 1
ATOM 935 N N . PHE A 1 115 ? -2.249 6.071 -11.100 1.00 51.53 115 PHE A N 1
ATOM 936 C CA . PHE A 1 115 ? -1.545 5.506 -12.232 1.00 51.53 115 PHE A CA 1
ATOM 937 C C . PHE A 1 115 ? -1.725 6.471 -13.415 1.00 51.53 115 PHE A C 1
ATOM 939 O O . PHE A 1 115 ? -2.869 6.807 -13.724 1.00 51.53 115 PHE A O 1
ATOM 946 N N . PRO A 1 116 ? -0.665 6.896 -14.129 1.00 60.03 116 PRO A N 1
ATOM 947 C CA . PRO A 1 116 ? -0.781 7.931 -15.164 1.00 60.03 116 PRO A CA 1
ATOM 948 C C . PRO A 1 116 ? -1.709 7.553 -16.336 1.00 60.03 116 PRO A C 1
ATOM 950 O O . PRO A 1 116 ? -2.035 8.397 -17.162 1.00 60.03 116 PRO A O 1
ATOM 953 N N . LEU A 1 117 ? -2.163 6.294 -16.401 1.00 60.69 117 LEU A N 1
ATOM 954 C CA . LEU A 1 117 ? -3.112 5.786 -17.396 1.00 60.69 117 LEU A CA 1
ATOM 955 C C . LEU A 1 117 ? -4.579 5.730 -16.932 1.00 60.69 117 LEU A C 1
ATOM 957 O O . LEU A 1 117 ? -5.441 5.418 -17.748 1.00 60.69 117 LEU A O 1
ATOM 961 N N . GLU A 1 118 ? -4.895 5.993 -15.660 1.00 56.69 118 GLU A N 1
ATOM 962 C CA . GLU A 1 118 ? -6.261 5.821 -15.124 1.00 56.69 118 GLU A CA 1
ATOM 963 C C . GLU A 1 118 ? -7.242 6.951 -15.488 1.00 56.69 118 GLU A C 1
ATOM 965 O O . GLU A 1 118 ? -8.440 6.777 -15.304 1.00 56.69 118 GLU A O 1
ATOM 970 N N . GLY A 1 119 ? -6.771 8.058 -16.075 1.00 55.41 119 GLY A N 1
ATOM 971 C CA . GLY A 1 119 ? -7.611 9.170 -16.561 1.00 55.41 119 GLY A CA 1
ATOM 972 C C . GLY A 1 119 ? -7.669 9.320 -18.087 1.00 55.41 119 GLY A C 1
ATOM 973 O O . GLY A 1 119 ? -8.151 10.330 -18.592 1.00 55.41 119 GLY A O 1
ATOM 974 N N . LEU A 1 120 ? -7.135 8.354 -18.839 1.00 56.78 120 LEU A N 1
ATOM 975 C CA . LEU A 1 120 ? -6.990 8.419 -20.297 1.00 56.78 120 LEU A CA 1
ATOM 976 C C . LEU A 1 120 ? -8.279 7.989 -21.027 1.00 56.78 120 LEU A C 1
ATOM 978 O O . LEU A 1 120 ? -8.271 7.111 -21.888 1.00 56.78 120 LEU A O 1
ATOM 982 N N . GLU A 1 121 ? -9.409 8.619 -20.703 1.00 50.53 121 GL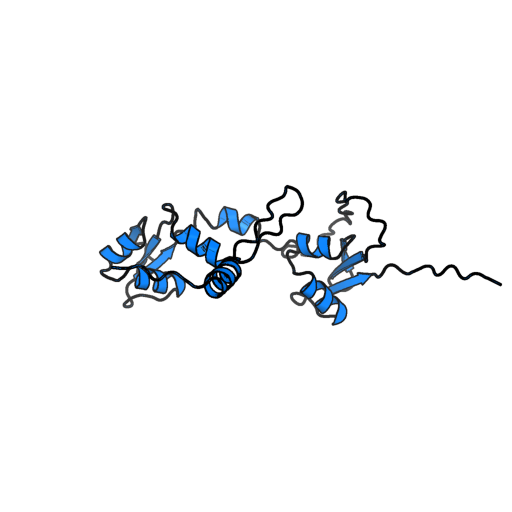U A N 1
ATOM 983 C CA . GLU A 1 121 ? -10.607 8.537 -21.541 1.00 50.53 121 GLU A CA 1
ATOM 984 C C . GLU A 1 121 ? -10.462 9.501 -22.730 1.00 50.53 121 GLU A C 1
ATOM 986 O O . GLU A 1 121 ? -10.749 10.691 -22.665 1.00 50.53 121 GLU A O 1
ATOM 991 N N . THR A 1 122 ? -9.965 8.962 -23.846 1.00 48.16 122 THR A N 1
ATOM 992 C CA . THR A 1 122 ? -10.142 9.429 -25.241 1.00 48.16 122 THR A CA 1
ATOM 993 C C . THR A 1 122 ? -9.749 10.856 -25.654 1.00 48.16 122 THR A C 1
ATOM 995 O O . THR A 1 122 ? -9.803 11.155 -26.848 1.00 48.16 122 THR A O 1
ATOM 998 N N . ASN A 1 123 ? -9.248 11.720 -24.775 1.00 41.31 123 ASN A N 1
ATOM 999 C CA . ASN A 1 123 ? -8.763 13.031 -25.206 1.00 41.31 123 ASN A CA 1
ATOM 1000 C C . ASN A 1 123 ? -7.340 12.931 -25.763 1.00 41.31 123 ASN A C 1
ATOM 1002 O O . ASN A 1 123 ? -6.440 12.383 -25.136 1.00 41.31 123 ASN A O 1
ATOM 1006 N N . LYS A 1 124 ? -7.165 13.420 -26.997 1.00 48.94 124 LYS A N 1
ATOM 1007 C CA . LYS A 1 124 ? -5.931 13.412 -27.800 1.00 48.94 124 LYS A CA 1
ATOM 1008 C C . LYS A 1 124 ? -4.730 13.949 -27.000 1.00 48.94 124 LYS A C 1
ATOM 1010 O O . LYS A 1 124 ? -4.444 15.142 -27.046 1.00 48.94 124 LYS A O 1
ATOM 1015 N N . ILE A 1 125 ? -4.000 13.083 -26.298 1.00 44.06 125 ILE A N 1
ATOM 1016 C CA . ILE A 1 125 ? -2.746 13.477 -25.651 1.00 44.06 125 ILE A CA 1
ATOM 1017 C C . ILE A 1 125 ? -1.659 13.535 -26.723 1.00 44.06 125 ILE A C 1
ATOM 1019 O O . ILE A 1 125 ? -1.422 12.568 -27.449 1.00 44.06 125 ILE A O 1
ATOM 1023 N N . LYS A 1 126 ? -1.062 14.725 -26.855 1.00 48.12 126 LYS A N 1
ATOM 1024 C CA . LYS A 1 126 ? 0.056 15.027 -27.749 1.00 48.12 126 LYS A CA 1
ATOM 1025 C C . LYS A 1 126 ? 1.213 14.063 -27.493 1.00 48.12 126 LYS A C 1
ATOM 1027 O O . LYS A 1 126 ? 1.570 13.799 -26.347 1.00 48.12 126 LYS A O 1
ATOM 1032 N N . LEU A 1 127 ? 1.810 13.616 -28.595 1.00 45.41 127 LEU A N 1
ATOM 1033 C CA . LEU A 1 127 ? 3.065 12.882 -28.670 1.00 45.41 127 LEU A CA 1
ATOM 1034 C C . LEU A 1 127 ? 4.188 13.775 -28.104 1.00 45.41 127 LEU A C 1
ATOM 1036 O O . LEU A 1 127 ? 4.830 14.527 -28.829 1.00 45.41 127 LEU A O 1
ATOM 1040 N N . GLY A 1 128 ? 4.342 13.797 -26.784 1.00 46.91 128 GLY A N 1
ATOM 1041 C CA . GLY A 1 128 ? 5.474 14.440 -26.136 1.00 46.91 128 GLY A CA 1
ATOM 1042 C C . GLY A 1 128 ? 6.616 13.444 -26.100 1.00 46.91 128 GLY A C 1
ATOM 1043 O O . GLY A 1 128 ? 6.561 12.488 -25.328 1.00 46.91 128 GLY A O 1
ATOM 1044 N N . ASP A 1 129 ? 7.642 13.648 -26.921 1.00 49.47 129 ASP A N 1
ATOM 1045 C CA . ASP A 1 129 ? 8.921 12.980 -26.717 1.00 49.47 129 ASP A CA 1
ATOM 1046 C C . ASP A 1 129 ? 9.424 13.371 -25.323 1.00 49.47 129 ASP A C 1
ATOM 1048 O O . ASP A 1 129 ? 9.886 14.488 -25.097 1.00 49.47 129 ASP A O 1
ATOM 1052 N N . ILE A 1 130 ? 9.284 12.474 -24.341 1.00 55.44 130 ILE A N 1
ATOM 1053 C CA . ILE A 1 130 ? 9.819 12.693 -22.994 1.00 55.44 130 ILE A CA 1
ATOM 1054 C C . ILE A 1 130 ? 11.343 12.531 -23.091 1.00 55.44 130 ILE A C 1
ATOM 1056 O O . ILE A 1 130 ? 11.929 11.471 -22.825 1.00 55.44 130 ILE A O 1
ATOM 1060 N N . GLU A 1 131 ? 12.001 13.598 -23.536 1.00 44.53 131 GLU A N 1
ATOM 1061 C CA . GLU A 1 131 ? 13.446 13.720 -23.660 1.00 44.53 131 GLU A CA 1
ATOM 1062 C C . GLU A 1 131 ? 14.090 13.917 -22.287 1.00 44.53 131 GLU A C 1
ATOM 1064 O O . GLU A 1 131 ? 14.564 14.982 -21.916 1.00 44.53 131 GLU A O 1
ATOM 1069 N N . GLY A 1 132 ? 14.140 12.844 -21.500 1.00 44.94 132 GLY A N 1
ATOM 1070 C CA . GLY A 1 132 ? 15.053 12.802 -20.361 1.00 44.94 132 GLY A CA 1
ATOM 1071 C C . GLY A 1 132 ? 16.490 12.716 -20.873 1.00 44.94 132 GLY A C 1
ATOM 1072 O O . GLY A 1 132 ? 16.861 11.672 -21.427 1.00 44.94 132 GLY A O 1
ATOM 1073 N N . SER A 1 133 ? 17.273 13.776 -20.682 1.00 43.06 133 SER A N 1
ATOM 1074 C CA . SER A 1 133 ? 18.725 13.773 -20.851 1.00 43.06 133 SER A CA 1
ATOM 1075 C C . SER A 1 133 ? 19.315 12.598 -20.064 1.00 43.06 133 SER A C 1
ATOM 1077 O O . SER A 1 133 ? 19.072 12.399 -18.874 1.00 43.06 133 SER A O 1
ATOM 1079 N N . SER A 1 134 ? 20.014 11.707 -20.754 1.00 47.31 134 SER A N 1
ATOM 1080 C CA . SER A 1 134 ? 20.745 10.616 -20.118 1.00 47.31 134 SER A CA 1
ATOM 1081 C C . SER A 1 134 ? 22.083 10.460 -20.818 1.00 47.31 134 SER A C 1
ATOM 1083 O O . SER A 1 134 ? 22.154 10.657 -22.032 1.00 47.31 134 SER A O 1
ATOM 1085 N N . PRO A 1 135 ? 23.140 10.162 -20.049 1.00 39.94 135 PRO A N 1
ATOM 1086 C CA . PRO A 1 135 ? 24.512 10.220 -20.517 1.00 39.94 135 PRO A CA 1
ATOM 1087 C C . PRO A 1 135 ? 24.737 9.222 -21.650 1.00 39.94 135 PRO A C 1
ATOM 1089 O O . PRO A 1 135 ? 24.223 8.102 -21.614 1.00 39.94 135 PRO A O 1
ATOM 1092 N N . ASN A 1 136 ? 25.514 9.664 -22.640 1.00 42.84 136 ASN A N 1
ATOM 1093 C CA . ASN A 1 136 ? 25.955 8.924 -23.817 1.00 42.84 136 ASN A CA 1
ATOM 1094 C C . ASN A 1 136 ? 26.474 7.524 -23.458 1.00 42.84 136 ASN A C 1
ATOM 1096 O O . ASN A 1 136 ? 27.656 7.327 -23.190 1.00 42.84 136 ASN A O 1
ATOM 1100 N N . PHE A 1 137 ? 25.595 6.528 -23.514 1.00 47.19 137 PHE A N 1
ATOM 1101 C CA . PHE A 1 137 ? 25.988 5.138 -23.670 1.00 47.19 137 PHE A CA 1
ATOM 1102 C C . PHE A 1 137 ? 25.527 4.702 -25.051 1.00 47.19 137 PHE A C 1
ATOM 1104 O O . PHE A 1 137 ? 24.338 4.545 -25.304 1.00 47.19 137 PHE A O 1
ATOM 1111 N N . ASN A 1 138 ? 26.502 4.515 -25.936 1.00 49.88 138 ASN A N 1
ATOM 1112 C CA . ASN A 1 138 ? 26.373 4.188 -27.358 1.00 49.88 138 ASN A CA 1
ATOM 1113 C C . ASN A 1 138 ? 25.809 2.770 -27.625 1.00 49.88 138 ASN A C 1
ATOM 1115 O O . ASN A 1 138 ? 26.157 2.113 -28.603 1.00 49.88 138 ASN A O 1
ATOM 1119 N N . ARG A 1 139 ? 24.964 2.247 -26.729 1.00 55.59 139 ARG A N 1
ATOM 1120 C CA . ARG A 1 139 ? 24.255 0.981 -26.912 1.00 55.59 139 ARG A CA 1
ATOM 1121 C C . ARG A 1 139 ? 22.863 1.315 -27.411 1.00 55.59 139 ARG A C 1
ATOM 1123 O O . ARG A 1 139 ? 22.079 1.914 -26.681 1.00 55.59 139 ARG A O 1
ATOM 1130 N N . ARG A 1 140 ? 22.590 0.937 -28.659 1.00 62.44 140 ARG A N 1
ATOM 1131 C CA . ARG A 1 140 ? 21.270 1.032 -29.285 1.00 62.44 140 ARG A CA 1
ATOM 1132 C C . ARG A 1 140 ? 20.230 0.463 -28.312 1.00 62.44 140 ARG A C 1
ATOM 1134 O O . ARG A 1 140 ? 20.258 -0.725 -28.001 1.00 62.44 140 ARG A O 1
ATOM 1141 N N . ALA A 1 141 ? 19.412 1.336 -27.735 1.00 66.62 141 ALA A N 1
ATOM 1142 C CA . ALA A 1 141 ? 18.438 0.955 -26.726 1.00 66.62 141 ALA A CA 1
ATOM 1143 C C . ALA A 1 141 ? 17.143 0.535 -27.422 1.00 66.62 141 ALA A C 1
ATOM 1145 O O . ALA A 1 141 ? 16.656 1.253 -28.293 1.00 66.62 141 ALA A O 1
ATOM 1146 N N . ASP A 1 142 ? 16.598 -0.620 -27.041 1.00 81.88 142 ASP A N 1
ATOM 1147 C CA . ASP A 1 142 ? 15.279 -1.046 -27.507 1.00 81.88 142 ASP A CA 1
ATOM 1148 C C . ASP A 1 142 ? 14.229 -0.014 -27.073 1.00 81.88 142 ASP A C 1
ATOM 1150 O O . ASP A 1 142 ? 14.164 0.372 -25.896 1.00 81.88 142 ASP A O 1
ATOM 1154 N N . MET A 1 143 ? 13.412 0.433 -28.026 1.00 88.88 143 MET A N 1
ATOM 1155 C CA . MET A 1 143 ? 12.321 1.362 -27.748 1.00 88.88 143 MET A CA 1
ATOM 1156 C C . MET A 1 143 ? 11.124 0.597 -27.186 1.00 88.88 143 MET A C 1
ATOM 1158 O O . MET A 1 143 ? 10.907 -0.573 -27.503 1.00 88.88 143 MET A O 1
ATOM 1162 N N . PHE A 1 144 ? 10.349 1.256 -26.330 1.00 92.25 144 PHE A N 1
ATOM 1163 C CA . PHE A 1 144 ? 9.188 0.659 -25.681 1.00 92.25 144 PHE A CA 1
ATOM 1164 C C . PHE A 1 144 ? 7.941 1.488 -25.963 1.00 92.25 144 PHE A C 1
ATOM 1166 O O . PHE A 1 144 ? 7.938 2.693 -25.720 1.00 92.25 144 PHE A O 1
ATOM 1173 N N . GLU A 1 145 ? 6.882 0.848 -26.441 1.00 93.06 145 GLU A N 1
ATOM 1174 C CA . GLU A 1 145 ? 5.616 1.495 -26.770 1.00 93.06 145 GLU A CA 1
ATOM 1175 C C . GLU A 1 145 ? 4.478 0.954 -25.911 1.00 93.06 145 GLU A C 1
ATOM 1177 O O . GLU A 1 145 ? 4.422 -0.235 -25.586 1.00 93.06 145 GLU A O 1
ATOM 1182 N N . VAL A 1 146 ? 3.562 1.850 -25.555 1.00 91.44 146 VAL A N 1
ATOM 1183 C CA . VAL A 1 146 ? 2.311 1.532 -24.867 1.00 91.44 146 VAL A CA 1
ATOM 1184 C C . VAL A 1 146 ? 1.169 1.858 -25.810 1.00 91.44 146 VAL A C 1
ATOM 1186 O O . VAL A 1 146 ? 1.048 3.002 -26.255 1.00 91.44 146 VAL A O 1
ATOM 1189 N N . LEU A 1 147 ? 0.334 0.865 -26.090 1.00 91.69 147 LEU A N 1
ATOM 1190 C CA . LEU A 1 147 ? -0.807 0.977 -26.987 1.00 91.69 147 LEU A CA 1
ATOM 1191 C C . LEU A 1 147 ? -2.113 0.799 -26.209 1.00 91.69 147 LEU A C 1
ATOM 1193 O O . LEU A 1 147 ? -2.153 0.043 -25.240 1.00 91.69 147 LEU A O 1
ATOM 1197 N N . ALA A 1 148 ? -3.178 1.462 -26.649 1.00 90.12 148 ALA A N 1
ATOM 1198 C CA . ALA A 1 148 ? -4.553 1.104 -26.303 1.00 90.12 148 ALA A CA 1
ATOM 1199 C C . ALA A 1 148 ? -5.313 0.822 -27.599 1.00 90.12 148 ALA A C 1
ATOM 1201 O O . ALA A 1 148 ? -5.466 1.716 -28.438 1.00 90.12 148 ALA A O 1
ATOM 1202 N N . GLY A 1 149 ? -5.734 -0.431 -27.780 1.00 88.75 149 GLY A N 1
ATOM 1203 C CA . GLY A 1 149 ? -6.108 -0.935 -29.104 1.00 88.75 149 GLY A CA 1
ATOM 1204 C C . GLY A 1 149 ? -4.939 -0.777 -30.082 1.00 88.75 149 GLY A C 1
ATOM 1205 O O . GLY A 1 149 ? -3.801 -1.094 -29.739 1.00 88.75 149 GLY A O 1
ATOM 1206 N N . ASP A 1 150 ? -5.207 -0.196 -31.250 1.00 88.62 150 ASP A N 1
ATOM 1207 C CA . ASP A 1 150 ? -4.200 0.024 -32.301 1.00 88.62 150 ASP A CA 1
ATOM 1208 C C . ASP A 1 150 ? -3.471 1.372 -32.183 1.00 88.62 150 ASP A C 1
ATOM 1210 O O . ASP A 1 150 ? -2.613 1.717 -32.997 1.00 88.62 150 ASP A O 1
ATOM 1214 N N . LYS A 1 151 ? -3.808 2.174 -31.167 1.00 88.56 151 LYS A N 1
ATOM 1215 C CA . LYS A 1 151 ? -3.272 3.525 -31.009 1.00 88.56 151 LYS A CA 1
ATOM 1216 C C . LYS A 1 151 ? -2.109 3.546 -30.025 1.00 88.56 151 LYS A C 1
ATOM 1218 O O . LYS A 1 151 ? -2.269 3.202 -28.855 1.00 88.56 151 LYS A O 1
ATOM 1223 N N . ILE A 1 152 ? -0.959 4.045 -30.476 1.00 89.50 152 ILE A N 1
ATOM 1224 C CA . ILE A 1 152 ? 0.201 4.309 -29.616 1.00 89.50 152 ILE A CA 1
ATOM 1225 C C . ILE A 1 152 ? -0.106 5.524 -28.735 1.00 89.50 152 ILE A C 1
ATOM 1227 O O . ILE A 1 152 ? -0.375 6.614 -29.240 1.00 89.50 152 ILE A O 1
ATOM 1231 N N . ILE A 1 153 ? -0.064 5.331 -27.417 1.00 88.88 153 ILE A N 1
ATOM 1232 C CA . ILE A 1 153 ? -0.267 6.400 -26.432 1.00 88.88 153 ILE A CA 1
ATOM 1233 C C . ILE A 1 153 ? 1.080 6.962 -25.980 1.00 88.88 153 ILE A C 1
ATOM 1235 O O . ILE A 1 153 ? 1.261 8.176 -25.933 1.00 88.88 153 ILE A O 1
ATOM 1239 N N . TYR A 1 154 ? 2.034 6.081 -25.666 1.00 87.44 154 TYR A N 1
ATOM 1240 C CA . TYR A 1 154 ? 3.354 6.477 -25.180 1.00 87.44 154 TYR A CA 1
ATOM 1241 C C . TYR A 1 154 ? 4.461 5.745 -25.916 1.00 87.44 154 TYR A C 1
ATOM 1243 O O . TYR A 1 154 ? 4.344 4.560 -26.231 1.00 87.44 154 TYR A O 1
ATOM 1251 N N . ARG A 1 155 ? 5.579 6.450 -26.098 1.00 91.00 155 ARG A N 1
ATOM 1252 C CA . ARG A 1 155 ? 6.825 5.910 -26.628 1.00 91.00 155 ARG A CA 1
ATOM 1253 C C . ARG A 1 155 ? 7.968 6.295 -25.697 1.00 91.00 155 ARG A C 1
ATOM 1255 O O . ARG A 1 155 ? 8.165 7.461 -25.369 1.00 91.00 155 ARG A O 1
ATOM 1262 N N . PHE A 1 156 ? 8.731 5.302 -25.265 1.00 89.62 156 PHE A N 1
ATOM 1263 C CA . PHE A 1 156 ? 9.856 5.462 -24.357 1.00 89.62 156 PHE A CA 1
ATOM 1264 C C . PHE A 1 156 ? 11.146 5.018 -25.040 1.00 89.62 156 PHE A C 1
ATOM 1266 O O . PHE A 1 156 ? 11.201 3.976 -25.692 1.00 89.62 156 PHE A O 1
ATOM 1273 N N . LYS A 1 157 ? 12.227 5.772 -24.807 1.00 88.00 157 LYS A N 1
ATOM 1274 C CA . LYS A 1 157 ? 13.576 5.434 -25.299 1.00 88.00 157 LYS A CA 1
ATOM 1275 C C . LYS A 1 157 ? 14.143 4.146 -24.673 1.00 88.00 157 LYS A C 1
ATOM 1277 O O . LYS A 1 157 ? 15.130 3.619 -25.164 1.00 88.00 157 LYS A O 1
ATOM 1282 N N . SER A 1 158 ? 13.582 3.678 -23.553 1.00 89.38 158 SER A N 1
ATOM 1283 C CA . SER A 1 158 ? 13.972 2.414 -22.921 1.00 89.38 158 SER A CA 1
ATOM 1284 C C . SER A 1 158 ? 12.871 1.852 -22.023 1.00 89.38 158 SER A C 1
ATOM 1286 O O . SER A 1 158 ? 12.088 2.598 -21.426 1.00 89.38 158 SER A O 1
ATOM 1288 N N . ILE A 1 159 ? 12.880 0.530 -21.834 1.00 90.88 159 ILE A N 1
ATOM 1289 C CA . ILE A 1 159 ? 11.983 -0.157 -20.890 1.00 90.88 159 ILE A CA 1
ATOM 1290 C C . ILE A 1 159 ? 12.169 0.316 -19.440 1.00 90.88 159 ILE A C 1
ATOM 1292 O O . ILE A 1 159 ? 11.240 0.262 -18.640 1.00 90.88 159 ILE A O 1
ATOM 1296 N N . TH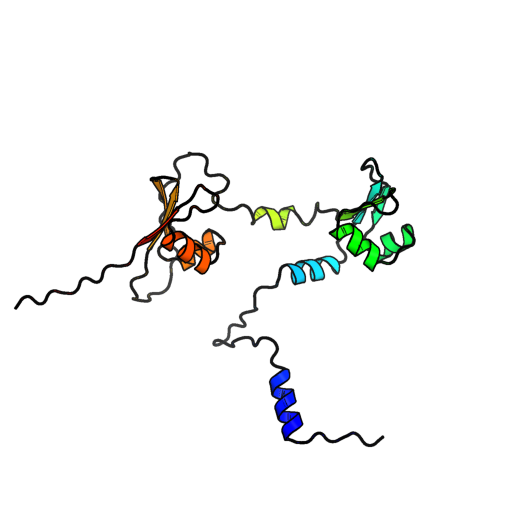R A 1 160 ? 13.364 0.795 -19.081 1.00 89.00 160 THR A N 1
ATOM 1297 C CA . THR A 1 160 ? 13.633 1.334 -17.742 1.00 89.00 160 THR A CA 1
ATOM 1298 C C . THR A 1 160 ? 12.853 2.623 -17.508 1.00 89.00 160 THR A C 1
ATOM 1300 O O . THR A 1 160 ? 12.232 2.758 -16.458 1.00 89.00 160 THR A O 1
ATOM 1303 N N . LYS A 1 161 ? 12.817 3.529 -18.497 1.00 87.56 161 LYS A N 1
ATOM 1304 C CA . LYS A 1 161 ? 12.013 4.757 -18.410 1.00 87.56 161 LYS A CA 1
ATOM 1305 C C . LYS A 1 161 ? 10.519 4.443 -18.366 1.00 87.56 161 LYS A C 1
ATOM 1307 O O . LYS A 1 161 ? 9.815 5.005 -17.536 1.00 87.56 161 LYS A O 1
ATOM 1312 N N . ALA A 1 162 ? 10.062 3.499 -19.190 1.00 90.00 162 ALA A N 1
ATOM 1313 C CA . ALA A 1 162 ? 8.674 3.037 -19.155 1.00 90.00 162 ALA A CA 1
ATOM 1314 C C . ALA A 1 162 ? 8.300 2.470 -17.776 1.00 90.00 162 ALA A C 1
ATOM 1316 O O . ALA A 1 162 ? 7.266 2.816 -17.222 1.00 90.00 162 ALA A O 1
ATOM 1317 N N . SER A 1 163 ? 9.172 1.644 -17.191 1.00 90.19 163 SER A N 1
ATOM 1318 C CA . SER A 1 163 ? 8.977 1.039 -15.869 1.00 90.19 163 SER A CA 1
ATOM 1319 C C . SER A 1 163 ? 8.857 2.075 -14.754 1.00 90.19 163 SER A C 1
ATOM 1321 O O . SER A 1 163 ? 7.990 1.935 -13.897 1.00 90.19 163 SER A O 1
ATOM 13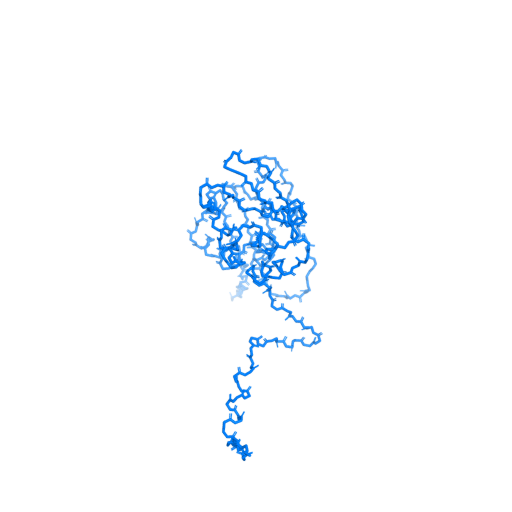23 N N . GLN A 1 164 ? 9.692 3.116 -14.786 1.00 86.44 164 GLN A N 1
ATOM 1324 C CA . GLN A 1 164 ? 9.641 4.215 -13.822 1.00 86.44 164 GLN A CA 1
ATOM 1325 C C . GLN A 1 164 ? 8.371 5.049 -13.986 1.00 86.44 164 GLN A C 1
ATOM 1327 O O . GLN A 1 164 ? 7.674 5.282 -13.007 1.00 86.44 164 GLN A O 1
ATOM 1332 N N . TYR A 1 165 ? 8.053 5.455 -15.218 1.00 86.62 165 TYR A N 1
ATOM 1333 C CA . TYR A 1 165 ? 6.893 6.301 -15.497 1.00 86.62 165 TYR A CA 1
ATOM 1334 C C . TYR A 1 165 ? 5.578 5.590 -15.175 1.00 86.62 165 TYR A C 1
ATOM 1336 O O . TYR A 1 165 ? 4.707 6.142 -14.517 1.00 86.62 165 TYR A O 1
ATOM 1344 N N . LEU A 1 166 ? 5.452 4.337 -15.609 1.00 86.88 166 LEU A N 1
ATOM 1345 C CA . LEU A 1 166 ? 4.262 3.530 -15.378 1.00 86.88 166 LEU A CA 1
ATOM 1346 C C . LEU A 1 166 ? 4.233 2.922 -13.976 1.00 86.88 166 LEU A C 1
ATOM 1348 O O . LEU A 1 166 ? 3.251 2.292 -13.637 1.00 86.88 166 LEU A O 1
ATOM 1352 N N . ASN A 1 167 ? 5.292 3.021 -13.172 1.00 86.44 167 ASN A N 1
ATOM 1353 C CA . ASN A 1 167 ? 5.382 2.313 -11.892 1.00 86.44 167 ASN A CA 1
ATOM 1354 C C . ASN A 1 167 ? 5.066 0.795 -12.010 1.00 86.44 167 ASN A C 1
ATOM 1356 O O . ASN A 1 167 ? 4.406 0.192 -11.164 1.00 86.44 167 ASN A O 1
ATOM 1360 N N . ILE A 1 168 ? 5.518 0.160 -13.100 1.00 90.00 168 ILE A N 1
ATOM 1361 C CA . ILE A 1 168 ? 5.386 -1.285 -13.358 1.00 90.00 168 ILE A CA 1
ATOM 1362 C C . ILE A 1 168 ? 6.786 -1.885 -13.440 1.00 90.00 168 ILE A C 1
ATOM 1364 O O . ILE A 1 168 ? 7.670 -1.317 -14.077 1.00 90.00 168 ILE A O 1
ATOM 1368 N N . SER A 1 169 ? 7.009 -3.072 -12.866 1.00 92.88 169 SER A N 1
ATOM 1369 C CA . SER A 1 169 ? 8.318 -3.731 -12.953 1.00 92.88 169 SER A CA 1
ATOM 1370 C C . SER A 1 169 ? 8.728 -4.021 -14.409 1.00 92.88 169 SER A C 1
ATOM 1372 O O . SER A 1 169 ? 7.922 -4.496 -15.214 1.00 92.88 169 SER A O 1
ATOM 1374 N N . ARG A 1 170 ? 10.013 -3.825 -14.746 1.00 92.69 170 ARG A N 1
ATOM 1375 C CA . ARG A 1 170 ? 10.559 -4.160 -16.080 1.00 92.69 170 ARG A CA 1
ATOM 1376 C C . ARG A 1 170 ? 10.232 -5.593 -16.507 1.00 92.69 170 ARG A C 1
ATOM 1378 O O . ARG A 1 170 ? 9.883 -5.819 -17.658 1.00 92.69 170 ARG A O 1
ATOM 1385 N N . ARG A 1 171 ? 10.309 -6.552 -15.574 1.00 93.25 171 ARG A N 1
ATOM 1386 C CA . ARG A 1 171 ? 9.982 -7.964 -15.831 1.00 93.25 171 ARG A CA 1
ATOM 1387 C C . ARG A 1 171 ? 8.531 -8.122 -16.274 1.00 93.25 171 ARG A C 1
ATOM 1389 O O . ARG A 1 171 ? 8.280 -8.854 -17.225 1.00 93.25 171 ARG A O 1
ATOM 1396 N N . THR A 1 172 ? 7.604 -7.432 -15.614 1.00 93.50 172 THR A N 1
ATOM 1397 C CA . THR A 1 172 ? 6.184 -7.437 -15.977 1.00 93.50 172 THR A CA 1
ATOM 1398 C C . THR A 1 172 ? 5.989 -6.857 -17.374 1.00 93.50 172 THR A C 1
ATOM 1400 O O . THR A 1 172 ? 5.381 -7.521 -18.204 1.00 93.50 172 THR A O 1
ATOM 1403 N N . LEU A 1 173 ? 6.581 -5.695 -17.675 1.00 94.19 173 LEU A N 1
ATOM 1404 C CA . LEU A 1 173 ? 6.503 -5.083 -19.009 1.00 94.19 173 LEU A CA 1
ATOM 1405 C C . LEU A 1 173 ? 7.035 -6.020 -20.107 1.00 94.19 173 LEU A C 1
ATOM 1407 O O . LEU A 1 173 ? 6.362 -6.240 -21.110 1.00 94.19 173 LEU A O 1
ATOM 1411 N N . THR A 1 174 ? 8.202 -6.641 -19.897 1.00 93.69 174 THR A N 1
ATOM 1412 C CA . THR A 1 174 ? 8.759 -7.61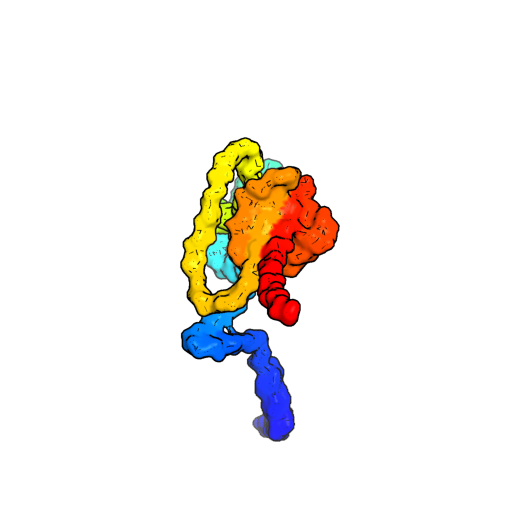9 -20.844 1.00 93.69 174 THR A CA 1
ATOM 1413 C C . THR A 1 174 ? 7.856 -8.836 -21.008 1.00 93.69 174 THR A C 1
ATOM 1415 O O . THR A 1 174 ? 7.666 -9.309 -22.123 1.00 93.69 174 THR A O 1
ATOM 1418 N N . MET A 1 175 ? 7.322 -9.376 -19.911 1.00 95.88 175 MET A N 1
ATOM 1419 C CA . MET A 1 175 ? 6.506 -10.589 -19.952 1.00 95.88 175 MET A CA 1
ATOM 1420 C C . MET A 1 175 ? 5.164 -10.342 -20.647 1.00 95.88 175 MET A C 1
ATOM 1422 O O . MET A 1 175 ? 4.719 -11.179 -21.424 1.00 95.88 175 MET A O 1
ATOM 1426 N N . TYR A 1 176 ? 4.539 -9.191 -20.396 1.00 95.94 176 TYR A N 1
ATOM 1427 C CA . TYR A 1 176 ? 3.289 -8.804 -21.047 1.00 95.94 176 TYR A CA 1
ATOM 1428 C C . TYR A 1 176 ? 3.498 -8.549 -22.537 1.00 95.94 176 TYR A C 1
ATOM 1430 O O . TYR A 1 176 ? 2.719 -9.049 -23.340 1.00 95.94 176 TYR A O 1
ATOM 1438 N N . SER A 1 177 ? 4.596 -7.879 -22.900 1.00 94.62 177 SER A N 1
ATOM 1439 C CA . SER A 1 177 ? 4.959 -7.665 -24.300 1.00 94.62 177 SER A CA 1
ATOM 1440 C C . SER A 1 177 ? 5.229 -8.976 -25.045 1.00 94.62 177 SER A C 1
ATOM 1442 O O . SER A 1 177 ? 4.703 -9.184 -26.128 1.00 94.62 177 SE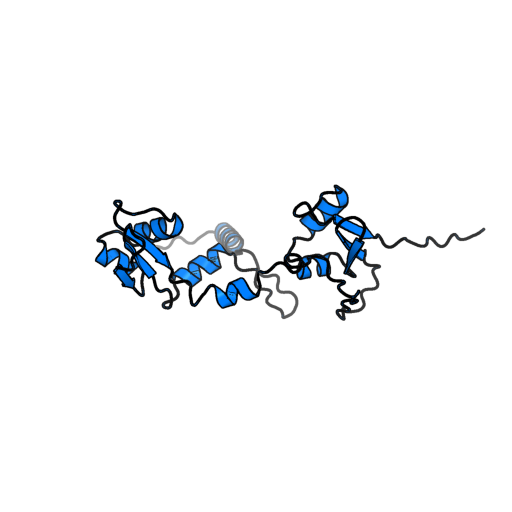R A O 1
ATOM 1444 N N . LYS A 1 178 ? 5.979 -9.914 -24.450 1.00 94.19 178 LYS A N 1
ATOM 1445 C CA . LYS A 1 178 ? 6.273 -11.217 -25.079 1.00 94.19 178 LYS A CA 1
ATOM 1446 C C . LYS A 1 178 ? 5.048 -12.116 -25.238 1.00 94.19 178 LYS A C 1
ATOM 1448 O O . LYS A 1 178 ? 4.986 -12.886 -26.186 1.00 94.19 178 LYS A O 1
ATOM 1453 N N . ASN A 1 179 ? 4.118 -12.049 -24.289 1.00 94.75 179 ASN A N 1
ATOM 1454 C CA . ASN A 1 179 ? 2.946 -12.920 -24.260 1.00 94.75 179 ASN A CA 1
ATOM 1455 C C . ASN A 1 179 ? 1.713 -12.279 -24.915 1.00 94.75 179 ASN A C 1
ATOM 1457 O O . ASN A 1 179 ? 0.631 -12.847 -24.793 1.00 94.75 179 ASN A O 1
ATOM 1461 N N . ASN A 1 180 ? 1.844 -11.091 -25.523 1.00 91.25 180 ASN A N 1
ATOM 1462 C CA . ASN A 1 180 ? 0.730 -10.291 -26.046 1.00 91.25 180 ASN A CA 1
ATOM 1463 C C . ASN A 1 180 ? -0.428 -10.140 -25.040 1.00 91.25 180 ASN A C 1
ATOM 1465 O O . ASN A 1 180 ? -1.601 -10.168 -25.406 1.00 91.25 180 ASN A O 1
ATOM 1469 N N . LYS A 1 181 ? -0.104 -10.016 -23.745 1.00 93.38 181 LYS A N 1
ATOM 1470 C CA . LYS A 1 181 ? -1.110 -9.848 -22.689 1.00 93.38 181 LYS A CA 1
ATOM 1471 C C . LYS A 1 181 ? -1.459 -8.380 -22.524 1.00 93.38 181 LYS A C 1
ATOM 1473 O O . LYS A 1 181 ? -0.568 -7.533 -22.451 1.00 93.38 181 LYS A O 1
ATOM 1478 N N . LEU A 1 182 ? -2.750 -8.111 -22.371 1.00 91.62 182 LEU A N 1
ATOM 1479 C CA . LEU A 1 182 ? -3.244 -6.790 -22.022 1.00 91.62 182 LEU A CA 1
ATOM 1480 C C . LEU A 1 182 ? -3.048 -6.532 -20.529 1.00 91.62 182 LEU A C 1
ATOM 1482 O O . LEU A 1 182 ? -3.328 -7.377 -19.680 1.00 91.62 182 LEU A O 1
ATOM 1486 N N . TRP A 1 183 ? -2.553 -5.347 -20.200 1.00 88.94 183 TRP A N 1
ATOM 1487 C CA . TRP A 1 183 ? -2.490 -4.850 -18.838 1.00 88.94 183 TRP A CA 1
ATOM 1488 C C . TRP A 1 183 ? -3.787 -4.109 -18.507 1.00 88.94 183 TRP A C 1
ATOM 1490 O O . TRP A 1 183 ? -4.197 -3.212 -19.249 1.00 88.94 183 TRP A O 1
ATOM 1500 N N . LYS A 1 184 ? -4.443 -4.518 -17.409 1.00 87.50 184 LYS A N 1
ATOM 1501 C CA . LYS A 1 184 ? -5.797 -4.070 -17.022 1.00 87.50 184 LYS A CA 1
ATOM 1502 C C . LYS A 1 184 ? -6.817 -4.176 -18.170 1.00 87.50 184 LYS A C 1
ATOM 1504 O O . LYS A 1 184 ? -7.647 -3.288 -18.326 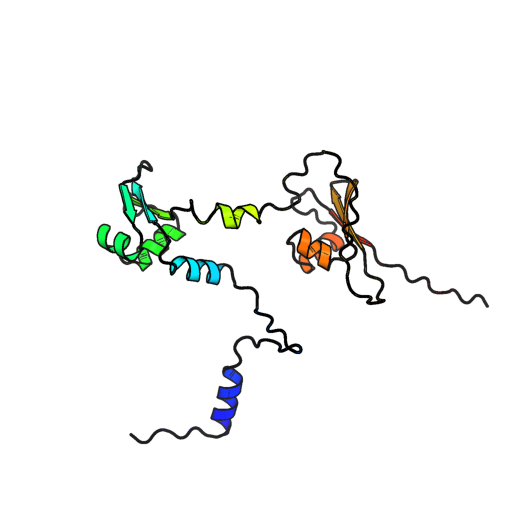1.00 87.50 184 LYS A O 1
ATOM 1509 N N . ASP A 1 185 ? -6.676 -5.198 -19.017 1.00 88.75 185 ASP A N 1
ATOM 1510 C CA . ASP A 1 185 ? -7.543 -5.478 -20.175 1.00 88.75 185 ASP A CA 1
ATOM 1511 C C . ASP A 1 185 ? -7.664 -4.340 -21.207 1.00 88.75 185 ASP A C 1
ATOM 1513 O O . ASP A 1 185 ? -8.534 -4.368 -22.072 1.00 88.75 185 ASP A O 1
ATOM 1517 N N . LYS A 1 186 ? -6.779 -3.335 -21.143 1.00 90.06 186 LYS A N 1
ATOM 1518 C CA . LYS A 1 186 ? -6.849 -2.127 -21.983 1.00 90.06 186 LYS A CA 1
ATOM 1519 C C . LYS A 1 186 ? -5.557 -1.829 -22.730 1.00 90.06 186 LYS A C 1
ATOM 1521 O O . LYS A 1 186 ? -5.606 -1.355 -23.862 1.00 90.06 186 LYS A O 1
ATOM 1526 N N . PHE A 1 187 ? -4.406 -2.080 -22.106 1.00 91.88 187 PHE A N 1
ATOM 1527 C CA . PHE A 1 187 ? -3.122 -1.606 -22.620 1.00 91.88 187 PHE A CA 1
ATOM 1528 C C . PHE A 1 187 ? -2.240 -2.749 -23.112 1.00 91.88 187 PHE A C 1
ATOM 1530 O O . PHE A 1 187 ? -1.996 -3.703 -22.376 1.00 91.88 187 PHE A O 1
ATOM 1537 N N . ALA A 1 188 ? -1.710 -2.629 -24.326 1.00 94.31 188 ALA A N 1
ATOM 1538 C CA . ALA A 1 188 ? -0.696 -3.528 -24.864 1.00 94.31 188 ALA A CA 1
ATOM 1539 C C . ALA A 1 188 ? 0.696 -2.886 -24.779 1.00 94.31 188 ALA A C 1
ATOM 1541 O O . ALA A 1 188 ? 0.845 -1.662 -24.808 1.00 94.31 188 ALA A O 1
ATOM 1542 N N . PHE A 1 189 ? 1.728 -3.721 -24.677 1.00 95.06 189 PHE A N 1
ATOM 1543 C CA . PHE A 1 189 ? 3.119 -3.284 -24.583 1.00 95.06 189 PHE A CA 1
ATOM 1544 C C . PHE A 1 189 ? 3.943 -3.869 -25.726 1.00 95.06 189 PHE A C 1
ATOM 1546 O O . PHE A 1 189 ? 3.950 -5.084 -25.918 1.00 95.06 189 PHE A O 1
ATOM 1553 N N . ASN A 1 190 ? 4.690 -3.028 -26.439 1.00 94.81 190 ASN A N 1
ATOM 1554 C CA . ASN A 1 190 ? 5.520 -3.457 -27.562 1.00 94.81 190 ASN A CA 1
ATOM 1555 C C . ASN A 1 190 ? 6.990 -3.055 -27.361 1.00 94.81 190 ASN A C 1
ATOM 1557 O O . ASN A 1 190 ? 7.283 -1.936 -26.939 1.00 94.81 190 ASN A O 1
ATOM 1561 N N . ILE A 1 191 ? 7.917 -3.972 -27.653 1.00 93.50 191 ILE A N 1
ATOM 1562 C CA . ILE A 1 191 ? 9.365 -3.734 -27.592 1.00 93.50 191 ILE A CA 1
ATOM 1563 C C . ILE A 1 191 ? 9.905 -3.718 -29.019 1.00 93.50 191 ILE A C 1
ATOM 1565 O O . ILE A 1 191 ? 10.008 -4.761 -29.665 1.00 93.50 191 ILE A O 1
ATOM 1569 N N . ILE A 1 192 ? 10.312 -2.541 -29.488 1.00 90.75 192 ILE A N 1
ATOM 1570 C CA . ILE A 1 192 ? 10.947 -2.373 -30.793 1.00 90.75 192 ILE A CA 1
ATOM 1571 C C . ILE A 1 192 ? 12.447 -2.578 -30.612 1.00 90.75 192 ILE A C 1
ATOM 1573 O O . ILE A 1 192 ? 13.151 -1.732 -30.050 1.00 90.75 192 ILE A O 1
ATOM 1577 N N . LYS A 1 193 ? 12.935 -3.722 -31.093 1.00 86.81 193 LYS A N 1
ATOM 1578 C CA . LYS A 1 193 ? 14.367 -4.020 -31.101 1.00 86.81 193 LYS A CA 1
ATOM 1579 C C . LYS A 1 193 ? 15.077 -3.137 -32.113 1.00 86.81 193 LYS A C 1
ATOM 1581 O O . LYS A 1 193 ? 14.629 -3.010 -33.250 1.00 86.81 193 LYS A O 1
ATOM 1586 N N . SER A 1 194 ? 16.212 -2.572 -31.722 1.00 81.06 194 SER A N 1
ATOM 1587 C CA . SER A 1 194 ? 17.052 -1.839 -32.671 1.00 81.06 194 SER A CA 1
ATOM 1588 C C . SER A 1 194 ? 17.680 -2.811 -33.681 1.00 81.06 194 SER A C 1
ATOM 1590 O O . SER A 1 194 ? 18.500 -3.661 -33.330 1.00 81.06 194 SER A O 1
ATOM 1592 N N . THR A 1 195 ? 17.269 -2.735 -34.947 1.00 72.88 195 THR A N 1
ATOM 1593 C CA . THR A 1 195 ? 17.782 -3.620 -35.999 1.00 72.88 195 THR A CA 1
ATOM 1594 C C . THR A 1 195 ? 19.259 -3.332 -36.244 1.00 72.88 195 THR A C 1
ATOM 1596 O O . THR A 1 195 ? 19.668 -2.191 -36.479 1.00 72.88 195 THR A O 1
ATOM 1599 N N . HIS A 1 196 ? 20.089 -4.372 -36.198 1.00 62.59 196 HIS A N 1
ATOM 1600 C CA . HIS A 1 196 ? 21.469 -4.274 -36.643 1.00 62.59 196 HIS A CA 1
ATOM 1601 C C . HIS A 1 196 ? 21.438 -4.106 -38.165 1.00 62.59 196 HIS A C 1
ATOM 1603 O O . HIS A 1 196 ? 21.083 -5.045 -38.870 1.00 62.59 196 HIS A O 1
ATOM 1609 N N . ARG A 1 197 ? 21.802 -2.929 -38.697 1.00 55.28 197 ARG A N 1
ATOM 1610 C CA . ARG A 1 197 ? 22.308 -2.877 -40.075 1.00 55.28 197 ARG A CA 1
ATOM 1611 C C . ARG A 1 197 ? 23.595 -3.696 -40.063 1.00 55.28 197 ARG A C 1
ATOM 1613 O O . ARG A 1 197 ? 24.639 -3.194 -39.653 1.00 55.28 197 ARG A O 1
ATOM 1620 N N . SER A 1 198 ? 23.502 -4.982 -40.381 1.00 54.81 198 SER A N 1
ATOM 1621 C CA . SER A 1 198 ? 24.636 -5.720 -40.912 1.00 54.81 198 SER A CA 1
ATOM 1622 C C . SER A 1 198 ? 25.003 -4.995 -42.196 1.00 54.81 198 SER A C 1
ATOM 1624 O O . SER A 1 198 ? 24.224 -4.983 -43.148 1.00 54.81 198 SER A O 1
ATOM 1626 N N . THR A 1 199 ? 26.126 -4.289 -42.181 1.00 57.06 199 THR A N 1
ATOM 1627 C CA . THR A 1 199 ? 26.795 -3.868 -43.405 1.00 57.06 199 THR A CA 1
ATOM 1628 C C . THR A 1 199 ? 27.036 -5.136 -44.210 1.00 57.06 199 THR A C 1
ATOM 1630 O O . THR A 1 199 ? 27.931 -5.910 -43.884 1.00 57.06 199 THR A O 1
ATOM 1633 N N . LEU A 1 200 ? 26.161 -5.391 -45.182 1.00 55.22 200 LEU A N 1
ATOM 1634 C CA . LEU A 1 200 ? 26.427 -6.308 -46.275 1.00 55.22 200 LEU A CA 1
ATOM 1635 C C . LEU A 1 200 ? 27.651 -5.729 -46.982 1.00 55.22 200 LEU A C 1
ATOM 1637 O O . LEU A 1 200 ? 27.547 -4.737 -47.697 1.00 55.22 200 LEU A O 1
ATOM 1641 N N . SER A 1 201 ? 28.820 -6.281 -46.672 1.00 52.22 201 SER A N 1
ATOM 1642 C CA . SER A 1 201 ? 29.993 -6.177 -47.523 1.00 52.22 201 SER A CA 1
ATOM 1643 C C . SER A 1 201 ? 29.641 -6.913 -48.809 1.00 52.22 201 SER A C 1
ATOM 1645 O O . SER A 1 201 ? 29.637 -8.141 -48.841 1.00 52.22 201 SER A O 1
ATOM 1647 N N . SER A 1 202 ? 29.224 -6.154 -49.814 1.00 60.88 202 SER A N 1
ATOM 1648 C CA . SER A 1 202 ? 29.176 -6.597 -51.199 1.00 60.88 202 SER A CA 1
ATOM 1649 C C . SER A 1 202 ? 30.600 -6.946 -51.633 1.00 60.88 202 SER A C 1
ATOM 1651 O O . SER A 1 202 ? 31.439 -6.044 -51.711 1.00 60.88 202 SER A O 1
ATOM 1653 N N . GLU A 1 203 ? 30.853 -8.239 -51.830 1.00 60.56 203 GLU A N 1
ATOM 1654 C CA . GLU A 1 203 ? 31.877 -8.735 -52.759 1.00 60.56 203 GLU A CA 1
ATOM 1655 C C . GLU A 1 203 ? 31.416 -8.519 -54.205 1.00 60.56 203 GLU A C 1
ATOM 1657 O O . GLU A 1 203 ? 30.187 -8.613 -54.450 1.00 60.56 203 GLU A O 1
#

Foldseek 3Di:
DDDDDDDPVVVVVVVVVPCDPDQDPPPPDRDDPDQDPVNVVVVVLPDQQWKKFKAFLVRHTDDIDSHLVVVCVVVVHDSVVLVVQQVVQDADPNTIGMYTPCPVPCPVVVVPPPQPCPPPDDDDDDADPPPDDDDDDPDQAWKKFKDFVVHTPYIGSHLVVVCVNRVHDSVVLVVCQVVVHDDVVGMGMHTHDDDDPPPPPDD

Secondary structure (DSSP, 8-state):
-------HHHHHHHHHHT--S---EETTEE-PPPPPHHHHHHHHHHSTT--EEEEETTS-EEEEES-HHHHHHHHTS-HHHHHHHHHHTPPBTTTEEEEE-GGGTHHHHHTTTS-TTTT-SS----------------S-PPEEEEEETTEEEEEESSHHHHHHHTT--HHHHHHHHHTTPPBTTTEEEEEE-----------

Radius of gyration: 26.95 Å; chains: 1; bounding box: 63×35×88 Å

pLDDT: mean 73.66, std 19.03, range [39.94, 95.94]

Organism: NCBI:txid48493

InterPro domains:
  IPR003647 Intron encoded nuclease repeat [SM00497] (51-101)
  IPR003647 Intron encoded nuclease repeat [SM00497] (140-192)
  IPR010896 Nuclease-associated modular DNA-binding 1 [PF07453] (58-86)
  IPR010896 Nuclease-associated modular DNA-binding 1 [PF07453] (153-174)